Protein AF-A0A8U0WA64-F1 (afdb_monomer_lite)

pLDDT: mean 72.72, std 23.45, range [21.48, 98.56]

Foldseek 3Di:
DDQDDDQAAPQVRDGDDQPFWWKAFLLLHIHGPVRVVVVVVPDCADPPPRHRGNDIDTFHFHDDLDDDPVVVVVVVVVVVQVVLVCVVLVDPDQFEEEEEFEPQADDDPLAGPDCVRVVLCVVVLVVCVVSQHQEYEYAYAYDAPFQADDPVGWCVNVQVVNCVVVVDHEAEDAAQFDDVLLVCLQHDGGYYHYYYIHPNVHNLFQQWGADPVRDIDGDDPVVVVVRLVRNLSNTQAYEYAYVVDSVGSTSNNSSPNHQHYFYDFGPDPRGTGDDTDRHHPPDPDDDDDPDDDDD

Sequence (295 aa):
MSAAPGVLCSICMECFNKDDCVDSKICGHMYHSTCIQNWLTRSKQCPKCRMKCRGTRKLFLDFDDTGDEAAKQFEKHYLVLQKDYTEVNESNKQIKEENRVDFNVPIKDGKVVCNQRILAALDSVKYTFSENAKSVVLMSHFSRPDGNKNPKYTLSPVAEELKTLLGKEVVFLNDCVGSEVEEKCKDPVEGSLILLENLCFHVEEEGKGVDNSGAKVKADAEKVKAFRESLSKLGDVYINDALGTVHRPHSSLLGEGFEKRAVFPLKFKGLRMTFVTVCDDSSVEQGLCLEEEQF

InterPro domains:
  IPR001576 Phosphoglycerate kinase [PF00162] (100-255)
  IPR001576 Phosphoglycerate kinase [PR00477] (91-107)
  IPR001576 Phosphoglycerate kinase [PR00477] (112-134)
  IPR001576 Phosphoglycerate kinase [PR00477] (191-206)
  IPR001576 Phosphoglycerate kinase [PR00477] (234-256)
  IPR001576 Phosphoglycerate kinase [PTHR11406] (100-255)
  IPR001841 Zinc finger, RING-type [PF13639] (9-50)
  IPR001841 Zinc finger, RING-type [PS50089] (9-50)
  IPR001841 Zinc finger, RING-type [SM00184] (9-49)
  IPR013083 Zinc finger, RING/FYVE/PHD-type [G3DSA:3.30.40.10] (2-59)
  IPR015824 Phosphoglycerate kinase, N-terminal [G3DSA:3.40.50.1260] (86-264)
  IPR036043 Phosphoglycerate kinase superfamily [SSF53748] (100-258)

Organism: NCBI:txid7396

Secondary structure (DSSP, 8-state):
----S--B-TTT-PBP-TT--EEEETTS-EEEHHHHHHHHTT-SB-TTT--B-S-EEEE--------HHHHHHHHHHHHHHHHHHHHHH-SSS-PEEEEEE-----EETTEES--HHHHHHHHHHHHHHHTT-SEEEEE---S--TT---GGG-SHHHHHHHHHHHTS-EEE-S-SSSHHHHHHHHSPPTTEEEE---GGGSHHHHSEEE-TTS-EEE--HHHHHHHHHHHTTS-SEEEEE-GGGTTS--GGGS-TT-SEEEE----BTTB---------TT-------------

Radius of gyration: 20.02 Å; chains: 1; bounding box: 51×51×61 Å

Structure (mmCIF, N/CA/C/O backbone):
data_AF-A0A8U0WA64-F1
#
_entry.id   AF-A0A8U0WA64-F1
#
loop_
_atom_site.group_PDB
_atom_site.id
_atom_site.type_symbol
_atom_site.label_atom_id
_atom_site.label_alt_id
_atom_site.label_comp_id
_atom_site.label_asym_id
_atom_site.label_entity_id
_atom_site.label_seq_id
_atom_site.pdbx_PDB_ins_code
_atom_site.Cartn_x
_atom_site.Cartn_y
_atom_site.Cartn_z
_atom_site.occupancy
_atom_site.B_iso_or_equiv
_atom_site.auth_seq_id
_atom_site.auth_comp_id
_atom_site.auth_asym_id
_atom_site.auth_atom_id
_atom_site.pdbx_PDB_model_num
ATOM 1 N N . MET A 1 1 ? 31.414 -7.696 17.273 1.00 36.75 1 MET A N 1
ATOM 2 C CA . MET A 1 1 ? 31.836 -7.000 16.037 1.00 36.75 1 MET A CA 1
ATOM 3 C C . MET A 1 1 ? 31.341 -7.790 14.837 1.00 36.75 1 MET A C 1
ATOM 5 O O . MET A 1 1 ? 31.915 -8.816 14.504 1.00 36.75 1 MET A O 1
ATOM 9 N N . SER A 1 2 ? 30.238 -7.354 14.244 1.00 27.80 2 SER A N 1
ATOM 10 C CA . SER A 1 2 ? 29.713 -7.866 12.978 1.00 27.80 2 SER A CA 1
ATOM 11 C C . SER A 1 2 ? 28.943 -6.703 12.368 1.00 27.80 2 SER A C 1
ATOM 13 O O . SER A 1 2 ? 27.797 -6.470 12.738 1.00 27.80 2 SER A O 1
ATOM 15 N N . ALA A 1 3 ? 29.615 -5.909 11.533 1.00 32.62 3 ALA A N 1
ATOM 16 C CA . ALA A 1 3 ? 28.991 -4.803 10.820 1.00 32.62 3 ALA A CA 1
ATOM 17 C C . ALA A 1 3 ? 27.811 -5.339 9.997 1.00 32.62 3 ALA A C 1
ATOM 19 O O . ALA A 1 3 ? 27.975 -6.281 9.218 1.00 32.62 3 ALA A O 1
ATOM 20 N N . ALA A 1 4 ? 26.624 -4.760 10.188 1.00 33.47 4 ALA A N 1
ATOM 21 C CA . ALA A 1 4 ? 25.478 -5.051 9.341 1.00 33.47 4 ALA A CA 1
ATOM 22 C C . ALA A 1 4 ? 25.834 -4.697 7.881 1.00 33.47 4 ALA A C 1
ATOM 24 O O . ALA A 1 4 ? 26.434 -3.644 7.638 1.00 33.47 4 ALA A O 1
ATOM 25 N N . PRO A 1 5 ? 25.503 -5.536 6.885 1.00 38.84 5 PRO A N 1
ATOM 26 C CA . PRO A 1 5 ? 25.831 -5.223 5.506 1.00 38.84 5 PRO A CA 1
ATOM 27 C C . PRO A 1 5 ? 24.987 -4.039 5.013 1.00 38.84 5 PRO A C 1
ATOM 29 O O . PRO A 1 5 ? 23.787 -4.168 4.785 1.00 38.84 5 PRO A O 1
ATOM 32 N N . GLY A 1 6 ? 25.655 -2.916 4.743 1.00 53.41 6 GLY A N 1
ATOM 33 C CA . GLY A 1 6 ? 25.500 -2.259 3.444 1.00 53.41 6 GLY A CA 1
ATOM 34 C C . GLY A 1 6 ? 24.649 -0.995 3.351 1.00 53.41 6 GLY A C 1
ATOM 35 O O . GLY A 1 6 ? 24.118 -0.737 2.272 1.00 53.41 6 GLY A O 1
ATOM 36 N N . VAL A 1 7 ? 24.552 -0.171 4.397 1.00 56.41 7 VAL A N 1
ATOM 37 C CA . VAL A 1 7 ? 24.097 1.221 4.232 1.00 56.41 7 VAL A CA 1
ATOM 38 C C . VAL A 1 7 ? 25.292 2.160 4.420 1.00 56.41 7 VAL A C 1
ATOM 40 O O . VAL A 1 7 ? 25.880 2.224 5.496 1.00 56.41 7 VAL A O 1
ATOM 43 N N . LEU A 1 8 ? 25.666 2.857 3.342 1.00 69.00 8 LEU A N 1
ATOM 44 C CA . LEU A 1 8 ? 26.816 3.763 3.284 1.00 69.00 8 LEU A CA 1
ATOM 45 C C . LEU A 1 8 ? 26.348 5.214 3.185 1.00 69.00 8 LEU A C 1
ATOM 47 O O . LEU A 1 8 ? 25.446 5.535 2.401 1.00 69.00 8 LEU 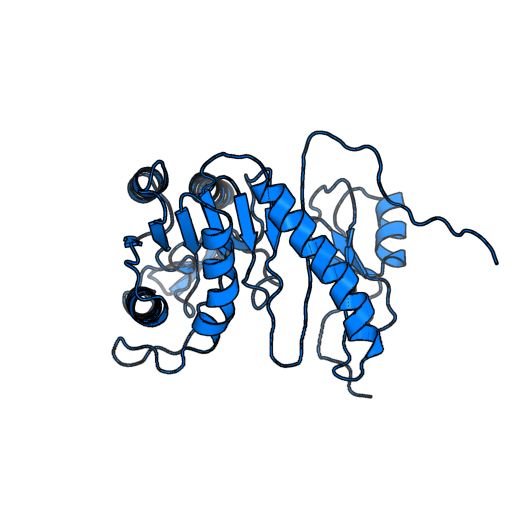A O 1
ATOM 51 N N . CYS A 1 9 ? 27.027 6.110 3.893 1.00 74.25 9 CYS A N 1
ATOM 52 C CA . CYS A 1 9 ? 26.897 7.537 3.658 1.00 74.25 9 CYS A CA 1
ATOM 53 C C . CYS A 1 9 ? 27.480 7.876 2.285 1.00 74.25 9 CYS A C 1
ATOM 55 O O . CYS A 1 9 ? 28.667 7.715 2.034 1.00 74.25 9 CYS A O 1
ATOM 57 N N . SER A 1 10 ? 26.665 8.395 1.371 1.00 73.69 10 SER A N 1
ATOM 58 C CA . SER A 1 10 ? 27.122 8.684 -0.001 1.00 73.69 10 SER A CA 1
ATOM 59 C C . SER A 1 10 ? 27.983 9.948 -0.159 1.00 73.69 10 SER A C 1
ATOM 61 O O . SER A 1 10 ? 28.331 10.301 -1.283 1.00 73.69 10 SER A O 1
ATOM 63 N N . ILE A 1 11 ? 28.311 10.629 0.945 1.00 81.12 11 ILE A N 1
ATOM 64 C CA . ILE A 1 11 ? 29.257 11.754 0.965 1.00 81.12 11 ILE A CA 1
ATOM 65 C C . ILE A 1 11 ? 30.648 11.271 1.388 1.00 81.12 11 ILE A C 1
ATOM 67 O O . ILE A 1 11 ? 31.600 11.490 0.646 1.00 81.12 11 ILE A O 1
ATOM 71 N N . CYS A 1 12 ? 30.775 10.617 2.549 1.00 85.75 12 CYS A N 1
ATOM 72 C CA . CYS A 1 12 ? 32.069 10.128 3.049 1.00 85.75 12 CYS A CA 1
ATOM 73 C C . CYS A 1 12 ? 32.385 8.682 2.642 1.00 85.75 12 CYS A C 1
ATOM 75 O O . CYS A 1 12 ? 33.519 8.249 2.793 1.00 85.75 12 CYS A O 1
ATOM 77 N N . MET A 1 13 ? 31.414 7.952 2.087 1.00 79.50 13 MET A N 1
ATOM 78 C CA . MET A 1 13 ? 31.526 6.550 1.666 1.00 79.50 13 MET A CA 1
ATOM 79 C C . MET A 1 13 ? 31.790 5.559 2.812 1.00 79.50 13 MET A C 1
ATOM 81 O O . MET A 1 13 ? 32.160 4.416 2.553 1.00 79.50 13 MET A O 1
ATOM 85 N N . GLU A 1 14 ? 31.556 5.967 4.061 1.00 75.38 14 GLU A N 1
ATOM 86 C CA . GLU A 1 14 ? 31.685 5.120 5.251 1.00 75.38 14 GLU A CA 1
ATOM 87 C C . GLU A 1 14 ? 30.356 4.440 5.614 1.00 75.38 14 GLU A C 1
ATOM 89 O O . GLU A 1 14 ? 29.269 4.939 5.294 1.00 75.38 14 GLU A O 1
ATOM 94 N N . CYS A 1 15 ? 30.446 3.284 6.278 1.00 68.94 15 CYS A N 1
ATOM 95 C CA . CYS A 1 15 ? 29.294 2.589 6.854 1.00 68.94 15 CYS A CA 1
ATOM 96 C C . CYS A 1 15 ? 28.735 3.368 8.043 1.00 68.94 15 CYS A C 1
ATOM 98 O O . CYS A 1 15 ? 29.499 3.936 8.818 1.00 68.94 15 CYS A O 1
ATOM 100 N N . PHE A 1 16 ? 27.414 3.330 8.212 1.00 63.09 16 PHE A N 1
ATOM 101 C CA . PHE A 1 16 ? 26.784 3.813 9.437 1.00 63.09 16 PHE A CA 1
ATOM 102 C C . PHE A 1 16 ? 27.045 2.852 10.600 1.00 63.09 16 PHE A C 1
ATOM 104 O O . PHE A 1 16 ? 26.861 1.640 10.461 1.00 63.09 16 PHE A O 1
ATOM 111 N N . ASN A 1 17 ? 27.448 3.406 11.739 1.00 64.38 17 ASN A N 1
ATOM 112 C CA . ASN A 1 17 ? 27.639 2.705 13.004 1.00 64.38 17 ASN A CA 1
ATOM 113 C C . ASN A 1 17 ? 26.555 3.094 14.018 1.00 64.38 17 ASN A C 1
ATOM 115 O O . ASN A 1 17 ? 25.809 4.049 13.816 1.00 64.38 17 ASN A O 1
ATOM 119 N N . LYS A 1 18 ? 26.490 2.357 15.131 1.00 53.75 18 LYS A N 1
ATOM 120 C CA . LYS A 1 18 ? 25.497 2.553 16.199 1.00 53.75 18 LYS A CA 1
ATOM 121 C C . LYS A 1 18 ? 25.504 3.969 16.791 1.00 53.75 18 LYS A C 1
ATOM 123 O O . LYS A 1 18 ? 24.448 4.502 17.106 1.00 53.75 18 LYS A O 1
ATOM 128 N N . ASP A 1 19 ? 26.682 4.572 16.901 1.00 60.25 19 ASP A N 1
ATOM 129 C CA . ASP A 1 19 ? 26.858 5.880 17.542 1.00 60.25 19 ASP A CA 1
ATOM 130 C C . ASP A 1 19 ? 26.817 7.048 16.538 1.00 60.25 19 ASP A C 1
ATOM 132 O O . ASP A 1 19 ? 26.992 8.211 16.908 1.00 60.25 19 ASP A O 1
ATOM 136 N N . ASP A 1 20 ? 26.587 6.757 15.253 1.00 59.66 20 ASP A N 1
ATOM 137 C CA . ASP A 1 20 ? 26.571 7.779 14.216 1.00 59.66 20 ASP A CA 1
ATOM 138 C C . ASP A 1 20 ? 25.264 8.574 14.251 1.00 59.66 20 ASP A C 1
ATOM 140 O O . ASP A 1 20 ? 24.162 8.038 14.134 1.00 59.66 20 ASP A O 1
ATOM 144 N N . CYS A 1 21 ? 25.384 9.900 14.304 1.00 66.56 21 CYS A N 1
ATOM 145 C CA . CYS A 1 21 ? 24.269 10.777 13.972 1.00 66.56 21 CYS A CA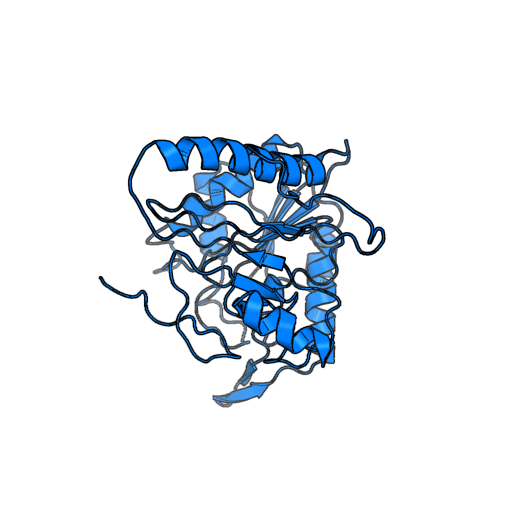 1
ATOM 146 C C . CYS A 1 21 ? 24.031 10.727 12.458 1.00 66.56 21 CYS A C 1
ATOM 148 O O . CYS A 1 21 ? 24.896 11.122 11.665 1.00 66.56 21 CYS A O 1
ATOM 150 N N . VAL A 1 22 ? 22.853 10.250 12.058 1.00 69.12 22 VAL A N 1
ATOM 151 C CA . VAL A 1 22 ? 22.458 10.123 10.654 1.00 69.12 22 VAL A CA 1
ATOM 152 C C . VAL A 1 22 ? 21.378 11.147 10.344 1.00 69.12 22 VAL A C 1
ATOM 154 O O . VAL A 1 22 ? 20.436 11.319 11.101 1.00 69.12 22 VAL A O 1
ATOM 157 N N . ASP A 1 23 ? 21.485 11.811 9.205 1.00 66.00 23 ASP A N 1
ATOM 158 C CA . ASP A 1 23 ? 20.463 12.692 8.658 1.00 66.00 23 ASP A CA 1
ATOM 159 C C . ASP A 1 23 ? 19.936 12.106 7.344 1.00 66.00 23 ASP A C 1
ATOM 161 O O . ASP A 1 23 ? 20.699 11.642 6.492 1.00 66.00 23 ASP A O 1
ATOM 165 N N . SER A 1 24 ? 18.630 12.211 7.124 1.00 66.50 24 SER A N 1
ATOM 166 C CA . SER A 1 24 ? 17.992 11.893 5.849 1.00 66.50 24 SER A CA 1
ATOM 167 C C . SER A 1 24 ? 17.399 13.129 5.186 1.00 66.50 24 SER A C 1
ATOM 169 O O . SER A 1 24 ? 16.935 14.073 5.833 1.00 66.50 24 SER A O 1
ATOM 171 N N . LYS A 1 25 ? 17.429 13.143 3.854 1.00 66.56 25 LYS A N 1
ATOM 172 C CA . LYS A 1 25 ? 16.699 14.121 3.039 1.00 66.56 25 LYS A CA 1
ATOM 173 C C . LYS A 1 25 ? 15.277 13.621 2.777 1.00 66.56 25 LYS A C 1
ATOM 175 O O . LYS A 1 25 ? 15.008 12.433 2.837 1.00 66.56 25 LYS A O 1
ATOM 180 N N . ILE A 1 26 ? 14.388 14.526 2.366 1.00 56.19 26 ILE A N 1
ATOM 181 C CA . ILE A 1 26 ? 12.989 14.212 1.999 1.00 56.19 26 ILE A CA 1
ATOM 182 C C . ILE A 1 26 ? 12.896 13.128 0.901 1.00 56.19 26 ILE A C 1
ATOM 184 O O . ILE A 1 26 ? 11.925 12.391 0.840 1.00 56.19 26 ILE A O 1
ATOM 188 N N . CYS A 1 27 ? 13.925 12.972 0.061 1.00 56.03 27 CYS A N 1
ATOM 189 C CA . CYS A 1 27 ? 14.028 11.873 -0.910 1.00 56.03 27 CYS A CA 1
ATOM 190 C C . CYS A 1 27 ? 14.416 10.503 -0.313 1.00 56.03 27 CYS A C 1
ATOM 192 O O . CYS A 1 27 ? 14.695 9.589 -1.083 1.00 56.03 27 CYS A O 1
ATOM 194 N N . GLY A 1 28 ? 14.549 10.369 1.008 1.00 56.31 28 GLY A N 1
ATOM 195 C CA . GLY A 1 28 ? 14.925 9.124 1.688 1.00 56.31 28 GLY A CA 1
ATOM 196 C C . GLY A 1 28 ? 16.422 8.787 1.683 1.00 56.31 28 GLY A C 1
ATOM 197 O O . GLY A 1 28 ? 16.820 7.766 2.236 1.00 56.31 28 GLY A O 1
ATOM 198 N N . HIS A 1 29 ? 17.283 9.619 1.082 1.00 66.06 29 HIS A N 1
ATOM 199 C CA . HIS A 1 29 ? 18.732 9.383 1.091 1.00 66.06 29 HIS A CA 1
ATOM 200 C C . HIS A 1 29 ? 19.360 9.768 2.432 1.00 66.06 29 HIS A C 1
ATOM 202 O O . HIS A 1 29 ? 19.177 10.896 2.895 1.00 66.06 29 HIS A O 1
ATOM 208 N N . MET A 1 30 ? 20.160 8.849 2.977 1.00 73.19 30 MET A N 1
ATOM 209 C CA . MET A 1 30 ? 20.810 8.959 4.283 1.00 73.19 30 MET A CA 1
ATOM 210 C C . MET A 1 30 ? 22.282 9.370 4.170 1.00 73.19 30 MET A C 1
ATOM 212 O O . MET A 1 30 ? 22.997 8.975 3.241 1.00 73.19 30 MET A O 1
ATOM 216 N N . TYR A 1 31 ? 22.731 10.152 5.145 1.00 79.81 31 TYR A N 1
ATOM 217 C CA . TYR A 1 31 ? 24.070 10.722 5.252 1.00 79.81 31 TYR A CA 1
ATOM 218 C C . TYR A 1 31 ? 24.444 10.858 6.726 1.00 79.81 31 TYR A C 1
ATOM 220 O O . TYR A 1 31 ? 23.558 11.023 7.553 1.00 79.81 31 TYR A O 1
ATOM 228 N N . HIS A 1 32 ? 25.729 10.895 7.078 1.00 81.75 32 HIS A N 1
ATOM 229 C CA . HIS A 1 32 ? 26.101 11.391 8.408 1.00 81.75 32 HIS A CA 1
ATOM 230 C C . HIS A 1 32 ? 25.636 12.840 8.550 1.00 81.75 32 HIS A C 1
ATOM 232 O O . HIS A 1 32 ? 25.767 13.621 7.599 1.00 81.75 32 HIS A O 1
ATOM 238 N N . SER A 1 33 ? 25.119 13.211 9.722 1.00 76.00 33 SER A N 1
ATOM 239 C CA . SER A 1 33 ? 24.609 14.562 9.983 1.00 76.00 33 SER A CA 1
ATOM 240 C C . SER A 1 33 ? 25.652 15.624 9.634 1.00 76.00 33 SER A C 1
ATOM 242 O O . SER A 1 33 ? 25.361 16.576 8.914 1.00 76.00 33 SER A O 1
ATOM 244 N N . THR A 1 34 ? 26.906 15.407 10.032 1.00 83.31 34 THR A N 1
ATOM 245 C CA . THR A 1 34 ? 28.035 16.294 9.710 1.00 83.31 34 THR A CA 1
ATOM 246 C C . THR A 1 34 ? 28.269 16.411 8.202 1.00 83.31 34 THR A C 1
ATOM 248 O O . THR A 1 34 ? 28.465 17.506 7.672 1.00 83.31 34 THR A O 1
ATOM 251 N N . CYS A 1 35 ? 28.195 15.294 7.478 1.00 86.25 35 CYS A N 1
ATOM 252 C CA . CYS A 1 35 ? 28.406 15.252 6.038 1.00 86.25 35 CYS A CA 1
ATOM 253 C C . CYS A 1 35 ? 27.344 16.054 5.281 1.00 86.25 35 CYS A C 1
ATOM 255 O O . CYS A 1 35 ? 27.677 16.876 4.422 1.00 86.25 35 CYS A O 1
ATOM 257 N N . ILE A 1 36 ? 26.063 15.838 5.587 1.00 84.44 36 ILE A N 1
ATOM 258 C CA . ILE A 1 36 ? 24.992 16.527 4.864 1.00 84.44 36 ILE A CA 1
ATOM 259 C C . ILE A 1 36 ? 24.861 17.988 5.274 1.00 84.44 36 ILE A C 1
ATOM 261 O O . ILE A 1 36 ? 24.607 18.817 4.404 1.00 84.44 36 ILE A O 1
ATOM 265 N N . GLN A 1 37 ? 25.100 18.338 6.540 1.00 81.81 37 GLN A N 1
ATOM 266 C CA . GLN A 1 37 ? 25.128 19.738 6.963 1.00 81.81 37 GLN A CA 1
ATOM 267 C C . GLN A 1 37 ? 26.212 20.510 6.206 1.00 81.81 37 GLN A C 1
ATOM 269 O O . GLN A 1 37 ? 25.922 21.554 5.620 1.00 81.81 37 GLN A O 1
ATOM 274 N N . ASN A 1 38 ? 27.415 19.938 6.084 1.00 86.50 38 ASN A N 1
ATOM 275 C CA . ASN A 1 38 ? 28.491 20.523 5.283 1.00 86.50 38 ASN A CA 1
ATOM 276 C C . ASN A 1 38 ? 28.099 20.686 3.810 1.00 86.50 38 ASN A C 1
ATOM 278 O O . ASN A 1 38 ? 28.382 21.720 3.205 1.00 86.50 38 ASN A O 1
ATOM 282 N N . TRP A 1 39 ? 27.412 19.709 3.220 1.00 85.38 39 TRP A N 1
ATOM 283 C CA . TRP A 1 39 ? 26.931 19.817 1.842 1.00 85.38 39 TRP A CA 1
ATOM 284 C C . TRP A 1 39 ? 25.883 20.924 1.658 1.00 85.38 39 TRP A C 1
ATOM 286 O O . TRP A 1 39 ? 25.938 21.680 0.683 1.00 85.38 39 TRP A O 1
ATOM 296 N N . LEU A 1 40 ? 24.945 21.055 2.601 1.00 79.88 40 LEU A N 1
ATOM 297 C CA . LEU A 1 40 ? 23.855 22.030 2.527 1.00 79.88 40 LEU A CA 1
ATOM 298 C C . LEU A 1 40 ? 24.319 23.485 2.610 1.00 79.88 40 LEU A C 1
ATOM 300 O O . LEU A 1 40 ? 23.615 24.362 2.110 1.00 79.88 40 LEU A O 1
ATOM 304 N N . THR A 1 41 ? 25.520 23.742 3.137 1.00 83.75 41 THR A N 1
ATOM 305 C CA . THR A 1 41 ? 26.149 25.074 3.051 1.00 83.75 41 THR A CA 1
ATOM 306 C C . THR A 1 41 ? 26.445 25.491 1.605 1.00 83.75 41 THR A C 1
ATOM 308 O O . THR A 1 41 ? 26.488 26.681 1.303 1.00 83.75 41 THR A O 1
ATOM 311 N N . ARG A 1 42 ? 26.620 24.525 0.689 1.00 85.44 42 ARG A N 1
ATOM 312 C CA . ARG A 1 42 ? 27.014 24.754 -0.714 1.00 85.44 42 ARG A CA 1
ATOM 313 C C . ARG A 1 42 ? 25.879 24.522 -1.706 1.00 85.44 42 ARG A C 1
ATOM 315 O O . ARG A 1 42 ? 25.862 25.133 -2.770 1.00 85.44 42 ARG A O 1
ATOM 322 N N . SER A 1 43 ? 24.944 23.624 -1.398 1.00 82.69 43 SER A N 1
ATOM 323 C CA . SER A 1 43 ? 23.857 23.260 -2.309 1.00 82.69 43 SER A CA 1
ATOM 324 C C . SER A 1 43 ? 22.586 22.866 -1.567 1.00 82.69 43 SER A C 1
ATOM 326 O O . SER A 1 43 ? 22.610 22.046 -0.660 1.00 82.69 43 SER A O 1
ATOM 328 N N . LYS A 1 44 ? 21.432 23.365 -2.027 1.00 78.62 44 LYS A N 1
ATOM 329 C CA . LYS A 1 44 ? 20.101 22.979 -1.512 1.00 78.62 44 LYS A CA 1
ATOM 330 C C . LYS A 1 44 ? 19.545 21.692 -2.149 1.00 78.62 44 LYS A C 1
ATOM 332 O O . LYS A 1 44 ? 18.358 21.387 -2.011 1.00 78.62 44 LYS A O 1
ATOM 337 N N . GLN A 1 45 ? 20.373 20.960 -2.893 1.00 78.25 45 GLN A N 1
ATOM 338 C CA . GLN A 1 45 ? 19.996 19.727 -3.586 1.00 78.25 45 GLN A CA 1
ATOM 339 C C . GLN A 1 45 ? 20.568 18.497 -2.881 1.00 78.25 45 GLN A C 1
ATOM 341 O O . GLN A 1 45 ? 21.654 18.551 -2.311 1.00 78.25 45 GLN A O 1
ATOM 346 N N . CYS A 1 46 ? 19.858 17.372 -2.949 1.00 76.44 46 CYS A N 1
ATOM 347 C CA . CYS A 1 46 ? 20.356 16.089 -2.456 1.00 76.44 46 CYS A CA 1
ATOM 348 C C . CYS A 1 46 ? 21.647 15.659 -3.199 1.00 76.44 46 CYS A C 1
ATOM 350 O O . CYS A 1 46 ? 21.634 15.628 -4.432 1.00 76.44 46 CYS A O 1
ATOM 352 N N . PRO A 1 47 ? 22.723 15.257 -2.492 1.00 80.00 47 PRO A N 1
ATOM 353 C CA . PRO A 1 47 ? 23.963 14.775 -3.115 1.00 80.00 47 PRO A CA 1
ATOM 354 C C . PRO A 1 47 ? 23.781 13.579 -4.064 1.00 80.00 47 PRO A C 1
ATOM 356 O O . PRO A 1 47 ? 24.522 13.442 -5.032 1.00 80.00 47 PRO A O 1
ATOM 359 N N . LYS A 1 48 ? 22.787 12.716 -3.805 1.00 76.25 48 LYS A N 1
ATOM 360 C CA . LYS A 1 48 ? 22.519 11.506 -4.602 1.00 76.25 48 LYS A CA 1
ATOM 361 C C . LYS A 1 48 ? 21.614 11.765 -5.800 1.00 76.25 48 LYS A C 1
ATOM 363 O O . LYS A 1 48 ? 21.997 11.479 -6.929 1.00 76.25 48 LYS A O 1
ATOM 368 N N . CYS A 1 49 ? 20.405 12.273 -5.564 1.00 70.69 49 CYS A N 1
ATOM 369 C CA . CYS A 1 49 ? 19.380 12.389 -6.607 1.00 70.69 49 CYS A CA 1
ATOM 370 C C . CYS A 1 49 ? 19.193 13.809 -7.152 1.00 70.69 49 CYS A C 1
ATOM 372 O O . CYS A 1 49 ? 18.387 14.005 -8.055 1.00 70.69 49 CYS A O 1
ATOM 374 N N . ARG A 1 50 ? 19.901 14.808 -6.605 1.00 77.56 50 ARG A N 1
ATOM 375 C CA . ARG A 1 50 ? 19.808 16.234 -6.979 1.00 77.56 50 ARG A CA 1
ATOM 376 C C . ARG A 1 50 ? 18.428 16.879 -6.789 1.00 77.56 50 ARG A C 1
ATOM 378 O O . ARG A 1 50 ? 18.227 18.033 -7.163 1.00 77.56 50 ARG A O 1
ATOM 385 N N . MET A 1 51 ? 17.496 16.184 -6.138 1.00 66.06 51 MET A N 1
ATOM 386 C CA . MET A 1 51 ? 16.189 16.728 -5.774 1.00 66.06 51 MET A CA 1
ATOM 387 C C . MET A 1 51 ? 16.361 17.954 -4.868 1.00 66.06 51 MET A C 1
ATOM 389 O O . MET A 1 51 ? 17.140 17.921 -3.908 1.00 66.06 51 MET A O 1
ATOM 393 N N . LYS A 1 52 ? 15.659 19.049 -5.185 1.00 62.00 52 LYS A N 1
ATOM 394 C CA . LYS A 1 52 ? 15.632 20.261 -4.353 1.00 62.00 52 LYS A CA 1
ATOM 395 C C . LYS A 1 52 ? 14.812 19.964 -3.099 1.00 62.00 52 LYS A C 1
ATOM 397 O O . LYS A 1 52 ? 13.621 19.700 -3.199 1.00 62.00 52 LYS A O 1
ATOM 402 N N . CYS A 1 53 ? 15.437 20.026 -1.926 1.00 57.50 53 CYS A N 1
ATOM 403 C CA . CYS A 1 53 ? 14.767 19.737 -0.654 1.00 57.50 53 CYS A CA 1
ATOM 404 C C . CYS A 1 53 ? 15.229 20.728 0.413 1.00 57.50 53 CYS A C 1
ATOM 406 O O . CYS A 1 53 ? 16.432 20.830 0.674 1.00 57.50 53 CYS A O 1
ATOM 408 N N . ARG A 1 54 ? 14.283 21.413 1.065 1.00 52.88 54 ARG A N 1
ATOM 409 C CA . ARG A 1 54 ? 14.558 22.553 1.957 1.00 52.88 54 ARG A CA 1
ATOM 410 C C . ARG A 1 54 ? 15.115 22.197 3.351 1.00 52.88 54 ARG A C 1
ATOM 412 O O . ARG A 1 54 ? 15.463 23.119 4.070 1.00 52.88 54 ARG A O 1
ATOM 419 N N . GLY A 1 55 ? 15.302 20.918 3.704 1.00 55.56 55 GLY A N 1
ATOM 420 C CA . GLY A 1 55 ? 15.873 20.527 5.010 1.00 55.56 55 GLY A CA 1
ATOM 421 C C . GLY A 1 55 ? 16.381 19.081 5.090 1.00 55.56 55 GLY A C 1
ATOM 422 O O . GLY A 1 55 ? 16.185 18.309 4.143 1.00 55.56 55 GLY A O 1
ATOM 423 N N . THR A 1 56 ? 17.098 18.745 6.163 1.00 50.12 56 THR A N 1
ATOM 424 C CA . THR A 1 56 ? 17.407 17.366 6.601 1.00 50.12 56 THR A CA 1
ATOM 425 C C . THR A 1 56 ? 16.596 17.028 7.846 1.00 50.12 56 T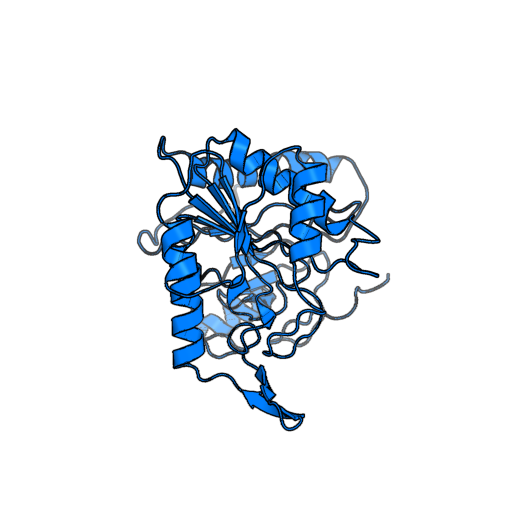HR A C 1
ATOM 427 O O . THR A 1 56 ? 16.110 17.929 8.524 1.00 50.12 56 THR A O 1
ATOM 430 N N . ARG A 1 57 ? 16.429 15.736 8.131 1.00 55.31 57 ARG A N 1
ATOM 431 C CA . ARG A 1 57 ? 15.838 15.232 9.377 1.00 55.31 57 ARG A CA 1
ATOM 432 C C . ARG A 1 57 ? 16.807 14.247 10.021 1.00 55.31 57 ARG A C 1
ATOM 434 O O . ARG A 1 57 ? 17.339 13.403 9.302 1.00 55.31 57 ARG A O 1
ATOM 441 N N . LYS A 1 58 ? 17.020 14.348 11.335 1.00 48.59 58 LYS A N 1
ATOM 442 C CA . LYS A 1 58 ? 17.837 13.385 12.087 1.00 48.59 58 LYS A CA 1
ATOM 443 C C . LYS A 1 58 ? 17.133 12.028 12.147 1.00 48.59 58 LYS A C 1
ATOM 445 O O . LYS A 1 58 ? 15.922 11.961 12.336 1.00 48.59 58 LYS A O 1
ATOM 450 N N . LEU A 1 59 ? 17.907 10.969 11.977 1.00 46.97 59 LEU A N 1
ATOM 451 C CA . LEU A 1 59 ? 17.523 9.574 12.091 1.00 46.97 59 LEU A CA 1
ATOM 452 C C . LEU A 1 59 ? 18.256 8.962 13.278 1.00 46.97 59 LEU A C 1
ATOM 454 O O . LEU A 1 59 ? 19.469 9.120 13.414 1.00 46.97 59 LEU A O 1
ATOM 458 N N . PHE A 1 60 ? 17.514 8.224 14.093 1.00 47.00 60 PHE A N 1
ATOM 459 C CA . PHE A 1 60 ? 18.066 7.408 15.164 1.00 47.00 60 PHE A CA 1
ATOM 460 C C . PHE A 1 60 ? 17.985 5.949 14.725 1.00 47.00 60 PHE A C 1
ATOM 462 O O . PHE A 1 60 ? 16.901 5.443 14.439 1.00 47.00 60 PHE A O 1
ATOM 469 N N . LEU A 1 61 ? 19.140 5.299 14.609 1.00 42.25 61 LEU A N 1
ATOM 470 C CA . LEU A 1 61 ? 19.246 3.893 14.243 1.00 42.25 61 LEU A CA 1
ATOM 471 C C . LEU A 1 61 ? 19.667 3.125 15.496 1.00 42.25 61 LEU A C 1
ATOM 473 O O . LEU A 1 61 ? 20.791 3.291 15.958 1.00 42.25 61 LEU A O 1
ATOM 477 N N . ASP A 1 62 ? 18.767 2.318 16.056 1.00 43.00 62 ASP A N 1
ATOM 478 C CA . ASP A 1 62 ? 19.113 1.417 17.157 1.00 43.00 62 ASP A CA 1
ATOM 479 C C . ASP A 1 62 ? 19.429 0.021 16.607 1.00 43.00 62 ASP A C 1
ATOM 481 O O . ASP A 1 62 ? 18.703 -0.508 15.760 1.00 43.00 62 ASP A O 1
ATOM 485 N N . PHE A 1 63 ? 20.540 -0.549 17.068 1.00 41.34 63 PHE A N 1
ATOM 486 C CA . PHE A 1 63 ? 21.096 -1.814 16.590 1.00 41.34 63 PHE A CA 1
ATOM 487 C C . PHE A 1 63 ? 21.195 -2.892 17.684 1.00 41.34 63 PHE A C 1
ATOM 489 O O . PHE A 1 63 ? 21.618 -4.001 17.355 1.00 41.34 63 PHE A O 1
ATOM 496 N N . ASP A 1 64 ? 20.800 -2.620 18.939 1.00 37.47 64 ASP A N 1
ATOM 497 C CA . ASP A 1 64 ? 20.971 -3.576 20.046 1.00 37.47 64 ASP A CA 1
ATOM 498 C C . ASP A 1 64 ? 19.650 -4.136 20.609 1.00 37.47 64 ASP A C 1
ATOM 500 O O . ASP A 1 64 ? 18.712 -3.414 20.930 1.00 37.47 64 ASP A O 1
ATOM 504 N N . ASP A 1 65 ? 19.622 -5.461 20.787 1.00 43.44 65 ASP A N 1
ATOM 505 C CA . ASP A 1 65 ? 18.466 -6.268 21.217 1.00 43.44 65 ASP A CA 1
ATOM 506 C C . ASP A 1 65 ? 18.513 -6.634 22.725 1.00 43.44 65 ASP A C 1
ATOM 508 O O . ASP A 1 65 ? 18.004 -7.671 23.148 1.00 43.44 65 ASP A O 1
ATOM 512 N N . THR A 1 66 ? 19.167 -5.829 23.579 1.00 42.22 66 THR A N 1
ATOM 513 C CA . THR A 1 66 ? 19.325 -6.166 25.012 1.00 42.22 66 THR A CA 1
ATOM 514 C C . THR A 1 66 ? 19.176 -4.979 25.971 1.00 42.22 66 THR A C 1
ATOM 516 O O . THR A 1 66 ? 20.025 -4.093 25.987 1.00 42.22 66 THR A O 1
ATOM 519 N N . GLY A 1 67 ? 18.192 -5.059 26.880 1.00 43.78 67 GLY A N 1
ATOM 520 C CA . GLY A 1 67 ? 18.285 -4.490 28.238 1.00 43.78 67 GLY A CA 1
ATOM 521 C C . GLY A 1 67 ? 17.369 -3.302 28.586 1.00 43.78 67 GLY A C 1
ATOM 522 O O . GLY A 1 67 ? 17.305 -2.306 27.876 1.00 43.78 67 GLY A O 1
ATOM 523 N N . ASP A 1 68 ? 16.710 -3.414 29.743 1.00 49.38 68 ASP A N 1
ATOM 524 C CA . ASP A 1 68 ? 15.570 -2.655 30.304 1.00 49.38 68 ASP A CA 1
ATOM 525 C C . ASP A 1 68 ? 15.619 -1.108 30.371 1.00 49.38 68 ASP A C 1
ATOM 527 O O . ASP A 1 68 ? 14.602 -0.486 30.687 1.00 49.38 68 ASP A O 1
ATOM 531 N N . GLU A 1 69 ? 16.733 -0.435 30.079 1.00 40.00 69 GLU A N 1
ATOM 532 C CA . GLU A 1 69 ? 16.789 1.042 30.105 1.00 40.00 69 GLU A CA 1
ATOM 533 C C . GLU A 1 69 ? 16.378 1.676 28.771 1.00 40.00 69 GLU A C 1
ATOM 535 O O . GLU A 1 69 ? 15.624 2.655 28.756 1.00 40.00 69 GLU A O 1
ATOM 540 N N . ALA A 1 70 ? 16.742 1.048 27.648 1.00 39.53 70 ALA A N 1
ATOM 541 C CA . ALA A 1 70 ? 16.261 1.445 26.328 1.00 39.53 70 ALA A CA 1
ATOM 542 C C . ALA A 1 70 ? 14.744 1.239 26.204 1.00 39.53 70 ALA A C 1
ATOM 544 O O . ALA A 1 70 ? 14.074 2.027 25.548 1.00 39.53 70 ALA A O 1
ATOM 545 N N . ALA A 1 71 ? 14.171 0.251 26.903 1.00 37.22 71 ALA A N 1
ATOM 546 C CA . ALA A 1 71 ? 12.726 0.028 26.946 1.00 37.22 71 ALA A CA 1
ATOM 547 C C . ALA A 1 71 ? 11.961 1.214 27.561 1.00 37.22 71 ALA A C 1
ATOM 549 O O . ALA A 1 71 ? 10.912 1.575 27.038 1.00 37.22 71 ALA A O 1
ATOM 550 N N . LYS A 1 72 ? 12.504 1.874 28.595 1.00 37.09 72 LYS A N 1
ATOM 551 C CA . LYS A 1 72 ? 11.873 3.036 29.254 1.00 37.09 72 LYS A CA 1
ATOM 552 C C . LYS A 1 72 ? 11.993 4.318 28.431 1.00 37.09 72 LYS A C 1
ATOM 554 O O . LYS A 1 72 ? 11.045 5.097 28.341 1.00 37.09 72 LYS A O 1
ATOM 559 N N . GLN A 1 73 ? 13.143 4.536 27.792 1.00 36.44 73 GLN A N 1
ATOM 560 C CA . GLN A 1 73 ? 13.329 5.671 26.883 1.00 36.44 73 GLN A CA 1
ATOM 561 C C . GLN A 1 73 ? 12.570 5.465 25.561 1.00 36.44 73 GLN A C 1
ATOM 563 O O . GLN A 1 73 ? 12.058 6.427 24.989 1.00 36.44 73 GLN A O 1
ATOM 568 N N . PHE A 1 74 ? 12.416 4.214 25.121 1.00 36.19 74 PHE A N 1
ATOM 569 C CA . PHE A 1 74 ? 11.539 3.809 24.027 1.00 36.19 74 PHE A CA 1
ATOM 570 C C . PHE A 1 74 ? 10.065 3.961 24.393 1.00 36.19 74 PHE A C 1
ATOM 572 O O . PHE A 1 74 ? 9.315 4.423 23.558 1.00 36.19 74 PHE A O 1
ATOM 579 N N . GLU A 1 75 ? 9.629 3.645 25.613 1.00 35.03 75 GLU A N 1
ATOM 580 C CA . GLU A 1 75 ? 8.240 3.849 26.050 1.00 35.03 75 GLU A CA 1
ATOM 581 C C . GLU A 1 75 ? 7.872 5.338 26.037 1.00 35.03 75 GLU A C 1
ATOM 583 O O . GLU A 1 75 ? 6.812 5.713 25.544 1.00 35.03 75 GLU A O 1
ATOM 588 N N . LYS A 1 76 ? 8.809 6.214 26.420 1.00 35.78 76 LYS A N 1
ATOM 589 C CA . LYS A 1 76 ? 8.649 7.670 26.297 1.00 35.78 76 LYS A CA 1
ATOM 590 C C . LYS A 1 76 ? 8.560 8.152 24.840 1.00 35.78 76 LYS A C 1
ATOM 592 O O . LYS A 1 76 ? 7.742 9.017 24.555 1.00 35.78 76 LYS A O 1
ATOM 597 N N . HIS A 1 77 ? 9.353 7.608 23.912 1.00 36.28 77 HIS A N 1
ATOM 598 C CA . HIS A 1 77 ? 9.284 7.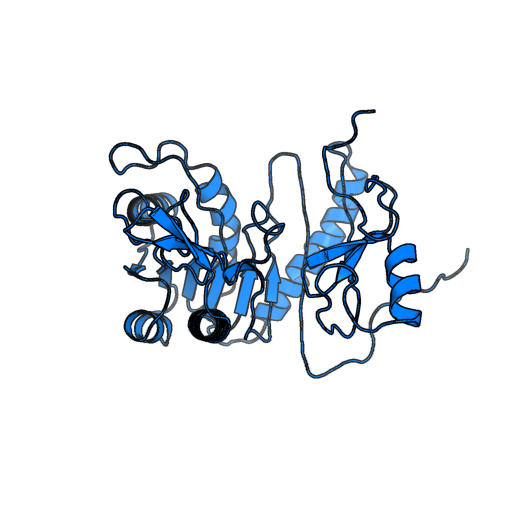978 22.485 1.00 36.28 77 HIS A CA 1
ATOM 599 C C . HIS A 1 77 ? 8.141 7.285 21.730 1.00 36.28 77 HIS A C 1
ATOM 601 O O . HIS A 1 77 ? 7.569 7.868 20.822 1.00 36.28 77 HIS A O 1
ATOM 607 N N . TYR A 1 78 ? 7.763 6.073 22.123 1.00 34.66 78 TYR A N 1
ATOM 608 C CA . TYR A 1 78 ? 6.578 5.366 21.649 1.00 34.66 78 TYR A CA 1
ATOM 609 C C . TYR A 1 78 ? 5.320 6.144 22.024 1.00 34.66 78 TYR A C 1
ATOM 611 O O . TYR A 1 78 ? 4.454 6.302 21.177 1.00 34.66 78 TYR A O 1
ATOM 619 N N . LEU A 1 79 ? 5.273 6.731 23.226 1.00 30.72 79 LEU A N 1
ATOM 620 C CA . LEU A 1 79 ? 4.235 7.689 23.603 1.00 30.72 79 LEU A CA 1
ATOM 621 C C . LEU A 1 79 ? 4.242 8.942 22.712 1.00 30.72 79 LEU A C 1
ATOM 623 O O . LEU A 1 79 ? 3.170 9.442 22.415 1.00 30.72 79 LEU A O 1
ATOM 627 N N . VAL A 1 80 ? 5.400 9.428 22.241 1.00 31.64 80 VAL A N 1
ATOM 628 C CA . VAL A 1 80 ? 5.489 10.568 21.298 1.00 31.64 80 VAL A CA 1
ATOM 629 C C . VAL A 1 80 ? 5.013 10.189 19.892 1.00 31.64 80 VAL A C 1
ATOM 631 O O . VAL A 1 80 ? 4.280 10.946 19.283 1.00 31.64 80 VAL A O 1
ATOM 634 N N . LEU A 1 81 ? 5.353 9.003 19.385 1.00 36.59 81 LEU A N 1
ATOM 635 C CA . LEU A 1 81 ? 4.879 8.519 18.078 1.00 36.59 81 LEU A CA 1
ATOM 636 C C . LEU A 1 81 ? 3.389 8.162 18.112 1.00 36.59 81 LEU A C 1
ATOM 638 O O . LEU A 1 81 ? 2.672 8.401 17.146 1.00 36.59 81 LEU A O 1
ATOM 642 N N . GLN A 1 82 ? 2.926 7.592 19.232 1.00 39.56 82 GLN A N 1
ATOM 643 C CA . GLN A 1 82 ? 1.505 7.425 19.507 1.00 39.56 82 GLN A CA 1
ATOM 644 C C . GLN A 1 82 ? 0.825 8.782 19.559 1.00 39.56 82 GLN A C 1
ATOM 646 O O . GLN A 1 82 ? -0.238 8.893 18.968 1.00 39.56 82 GLN A O 1
ATOM 651 N N . LYS A 1 83 ? 1.440 9.794 20.189 1.00 38.75 83 LYS A N 1
ATOM 652 C CA . LYS A 1 83 ? 0.959 11.181 20.220 1.00 38.75 83 LYS A CA 1
ATOM 653 C C . LYS A 1 83 ? 0.885 11.785 18.819 1.00 38.75 83 LYS A C 1
ATOM 655 O O . LYS A 1 83 ? -0.164 12.288 18.481 1.00 38.75 83 LYS A O 1
ATOM 660 N N . ASP A 1 84 ? 1.896 11.636 17.965 1.00 48.34 84 ASP A N 1
ATOM 661 C CA . ASP A 1 84 ? 1.855 12.123 16.576 1.00 48.34 84 ASP A CA 1
ATOM 662 C C . ASP A 1 84 ? 0.785 11.396 15.737 1.00 48.34 84 ASP A C 1
ATOM 664 O O . ASP A 1 84 ? 0.077 12.020 14.949 1.00 48.34 84 ASP A O 1
ATOM 668 N N . TYR A 1 85 ? 0.620 10.077 15.905 1.00 49.78 85 TYR A N 1
ATOM 669 C CA . TYR A 1 85 ? -0.454 9.333 15.236 1.00 49.78 85 TYR A CA 1
ATOM 670 C C . TYR A 1 85 ? -1.843 9.709 15.786 1.00 49.78 85 TYR A C 1
ATOM 672 O O . TYR A 1 85 ? -2.782 9.853 15.005 1.00 49.78 85 TYR A O 1
ATOM 680 N N . THR A 1 86 ? -1.987 9.923 17.102 1.00 51.66 86 THR A N 1
ATOM 681 C CA . THR A 1 86 ? -3.235 10.448 17.690 1.00 51.66 86 THR A CA 1
ATOM 682 C C . THR A 1 86 ? -3.490 11.884 17.243 1.00 51.66 86 THR A C 1
ATOM 684 O O . THR A 1 86 ? -4.611 12.171 16.860 1.00 51.66 86 THR A O 1
ATOM 687 N N . GLU A 1 87 ? -2.480 12.748 17.131 1.00 51.69 87 GLU A N 1
ATOM 688 C CA . GLU A 1 87 ? -2.581 14.121 16.604 1.00 51.69 87 GLU A CA 1
ATOM 689 C C . GLU A 1 87 ? -2.992 14.146 15.118 1.00 51.69 87 GLU A C 1
ATOM 691 O O . GLU A 1 87 ? -3.764 15.001 14.665 1.00 51.69 87 GLU A O 1
ATOM 696 N N . VAL A 1 88 ? -2.544 13.164 14.329 1.00 52.97 88 VAL A N 1
ATOM 697 C CA . VAL A 1 88 ? -3.045 12.947 12.964 1.00 52.97 88 VAL A CA 1
ATOM 698 C C . VAL A 1 88 ? -4.543 12.603 12.971 1.00 52.97 88 VAL A C 1
ATOM 700 O O . VAL A 1 88 ? -5.261 13.086 12.088 1.00 52.97 88 VAL A O 1
ATOM 703 N N . ASN A 1 89 ? -5.015 11.883 13.995 1.00 51.69 89 ASN A N 1
ATOM 704 C CA . ASN A 1 89 ? -6.401 11.440 14.195 1.00 51.69 89 ASN A CA 1
ATOM 705 C C . ASN A 1 89 ? -7.268 12.363 15.089 1.00 51.69 89 ASN A C 1
ATOM 707 O O . ASN A 1 89 ? -8.455 12.113 15.267 1.00 51.69 89 ASN A O 1
ATOM 711 N N . GLU A 1 90 ? -6.723 13.461 15.627 1.00 49.12 90 GLU A N 1
ATOM 712 C CA . GLU A 1 90 ? -7.329 14.242 16.729 1.00 49.12 90 GLU A CA 1
ATOM 713 C C . GLU A 1 90 ? -8.511 15.143 16.330 1.00 49.12 90 GLU A C 1
ATOM 715 O O . GLU A 1 90 ? -9.101 15.838 17.161 1.00 49.12 90 GLU A O 1
ATOM 720 N N . SER A 1 91 ? -8.926 15.139 15.065 1.00 48.53 91 SER A N 1
ATOM 721 C CA . SER A 1 91 ? -10.164 15.808 14.670 1.00 48.53 91 SER A CA 1
ATOM 722 C C . SER A 1 91 ? -11.287 14.784 14.605 1.00 48.53 91 SER A C 1
ATOM 724 O O . SER A 1 91 ? -11.130 13.814 13.880 1.00 48.53 91 SER A O 1
ATOM 726 N N . ASN A 1 92 ? -12.416 15.043 15.283 1.00 45.50 92 ASN A N 1
ATOM 727 C CA . ASN A 1 92 ? -13.725 14.349 15.228 1.00 45.50 92 ASN A CA 1
ATOM 728 C C . ASN A 1 92 ? -14.336 14.225 13.802 1.00 45.50 92 ASN A C 1
ATOM 730 O O . ASN A 1 92 ? -15.521 14.473 13.576 1.00 45.50 92 ASN A O 1
ATOM 734 N N . LYS A 1 93 ? -13.522 13.905 12.804 1.00 55.03 93 LYS A N 1
ATOM 735 C CA . LYS A 1 93 ? -13.854 13.694 11.408 1.00 55.03 93 LYS A CA 1
ATOM 736 C C . LYS A 1 93 ? -13.543 12.237 11.120 1.00 55.03 93 LYS A C 1
ATOM 738 O O . LYS A 1 93 ? -12.484 11.744 11.479 1.00 55.03 93 LYS A O 1
ATOM 743 N N . GLN A 1 94 ? -14.472 11.567 10.460 1.00 69.38 94 GLN A N 1
ATOM 744 C CA . GLN A 1 94 ? -14.274 10.233 9.915 1.00 69.38 94 GLN A CA 1
ATOM 745 C C . GLN A 1 94 ? -13.127 10.287 8.878 1.00 69.38 94 GLN A C 1
ATOM 747 O O . GLN A 1 94 ? -13.376 10.567 7.706 1.00 69.38 94 GLN A O 1
ATOM 752 N N . ILE A 1 95 ? -11.878 10.085 9.312 1.00 79.94 95 ILE A N 1
ATOM 753 C CA . ILE A 1 95 ? -10.667 10.155 8.474 1.00 79.94 95 ILE A CA 1
ATOM 754 C C . ILE A 1 95 ? -10.521 8.870 7.658 1.00 79.94 95 ILE A C 1
ATOM 756 O O . ILE A 1 95 ? -10.756 7.773 8.168 1.00 79.94 95 ILE A O 1
ATOM 760 N N . LYS A 1 96 ? -10.114 8.984 6.393 1.00 88.12 96 LYS A N 1
ATOM 761 C CA . LYS A 1 96 ? -9.719 7.843 5.561 1.00 88.12 96 LYS A CA 1
ATOM 762 C C . LYS A 1 96 ? -8.205 7.683 5.606 1.00 88.12 96 LYS A C 1
ATOM 764 O O . LYS A 1 96 ? -7.471 8.594 5.232 1.00 88.12 96 LYS A O 1
ATOM 769 N N . GLU A 1 97 ? -7.735 6.525 6.039 1.00 87.44 97 GLU A N 1
ATOM 770 C CA . GLU A 1 97 ? -6.310 6.202 6.049 1.00 87.44 97 GLU A CA 1
ATOM 771 C C . GLU A 1 97 ? -5.934 5.448 4.770 1.00 87.44 97 GLU A C 1
ATOM 773 O O . GLU A 1 97 ? -6.582 4.459 4.429 1.00 87.44 97 GLU A O 1
ATOM 778 N N . GLU A 1 98 ? -4.878 5.876 4.080 1.00 89.69 98 GLU A N 1
ATOM 779 C CA . GLU A 1 98 ? -4.187 5.066 3.076 1.00 89.69 98 GLU A CA 1
ATOM 780 C C . GLU A 1 98 ? -2.903 4.506 3.693 1.00 89.69 98 GLU A C 1
ATOM 782 O O . GLU A 1 98 ? -2.031 5.257 4.125 1.00 89.69 98 GLU A O 1
ATOM 787 N N . ASN A 1 99 ? -2.776 3.182 3.747 1.00 90.88 99 ASN A N 1
ATOM 788 C CA . ASN A 1 99 ? -1.699 2.517 4.463 1.00 90.88 99 ASN A CA 1
ATOM 789 C C . ASN A 1 99 ? -0.894 1.591 3.546 1.00 90.88 99 ASN A C 1
ATOM 791 O O . ASN A 1 99 ? -1.407 0.641 2.937 1.00 90.88 99 ASN A O 1
ATOM 795 N N . ARG A 1 100 ? 0.408 1.868 3.456 1.00 93.31 100 ARG A N 1
ATOM 796 C CA . ARG A 1 100 ? 1.366 1.055 2.720 1.00 93.31 100 ARG A CA 1
ATOM 797 C C . ARG A 1 100 ? 1.896 -0.070 3.603 1.00 93.31 100 ARG A C 1
ATOM 799 O O . ARG A 1 100 ? 2.738 0.173 4.454 1.00 93.31 100 ARG A O 1
ATOM 806 N N . VAL A 1 101 ? 1.503 -1.312 3.318 1.00 92.12 101 VAL A N 1
ATOM 807 C CA . VAL A 1 101 ? 1.814 -2.504 4.142 1.00 92.12 101 VAL A CA 1
ATOM 808 C C . VAL A 1 101 ? 2.631 -3.551 3.385 1.00 92.12 101 VAL A C 1
ATOM 810 O O . VAL A 1 101 ? 2.494 -3.697 2.174 1.00 92.12 101 VAL A O 1
ATOM 813 N N . ASP A 1 102 ? 3.481 -4.326 4.057 1.00 89.56 102 ASP A N 1
ATOM 814 C CA . ASP A 1 102 ? 4.279 -5.375 3.400 1.00 89.56 102 ASP A CA 1
ATOM 815 C C . ASP A 1 102 ? 3.551 -6.733 3.367 1.00 89.56 102 ASP A C 1
ATOM 817 O O . ASP A 1 102 ? 3.778 -7.598 4.206 1.00 89.56 102 ASP A O 1
ATOM 821 N N . PHE A 1 103 ? 2.705 -6.963 2.359 1.00 93.56 103 PHE A N 1
ATOM 822 C CA . PHE A 1 103 ? 2.047 -8.264 2.133 1.00 93.56 103 PHE A CA 1
ATOM 823 C C . PHE A 1 103 ? 2.742 -9.152 1.102 1.00 93.56 103 PHE A C 1
ATOM 825 O O . PHE A 1 103 ? 2.104 -9.979 0.450 1.00 93.56 103 PHE A O 1
ATOM 832 N N . ASN A 1 104 ? 4.062 -9.034 0.961 1.00 90.75 104 ASN A N 1
ATOM 833 C CA . ASN A 1 104 ? 4.821 -9.929 0.095 1.00 90.75 104 ASN A CA 1
ATOM 834 C C . ASN A 1 104 ? 5.022 -11.305 0.767 1.00 90.75 104 ASN A C 1
ATOM 836 O O . ASN A 1 104 ? 6.104 -11.629 1.264 1.00 90.75 104 ASN A O 1
ATOM 840 N N . VAL A 1 105 ? 3.947 -12.093 0.835 1.00 88.06 105 VAL A N 1
ATOM 841 C CA . VAL A 1 105 ? 3.884 -13.409 1.490 1.00 88.06 105 VAL A CA 1
ATOM 842 C C . VAL A 1 105 ? 3.922 -14.555 0.480 1.00 88.06 105 VAL A C 1
ATOM 844 O O . VAL A 1 105 ? 3.412 -14.411 -0.625 1.00 88.06 105 VAL A O 1
ATOM 847 N N . PRO A 1 106 ? 4.488 -15.726 0.816 1.00 85.31 106 PRO A N 1
ATOM 848 C CA . PRO A 1 106 ? 4.460 -16.868 -0.090 1.00 85.31 106 PRO A CA 1
ATOM 849 C C . PRO A 1 106 ? 3.022 -17.374 -0.287 1.00 85.31 106 PRO A C 1
ATOM 851 O O . PRO A 1 106 ? 2.359 -17.771 0.674 1.00 85.31 106 PRO A O 1
ATOM 854 N N . ILE A 1 107 ? 2.573 -17.403 -1.544 1.00 89.94 107 ILE A N 1
ATOM 855 C CA . ILE A 1 107 ? 1.276 -17.946 -1.967 1.00 89.94 107 ILE A CA 1
ATOM 856 C C . ILE A 1 107 ? 1.514 -19.207 -2.800 1.00 89.94 107 ILE A C 1
ATOM 858 O O . ILE A 1 107 ? 2.328 -19.204 -3.727 1.00 89.94 107 ILE A O 1
ATOM 862 N N . LYS A 1 108 ? 0.794 -20.284 -2.483 1.00 87.88 108 LYS A N 1
ATOM 863 C CA . LYS A 1 108 ? 0.813 -21.550 -3.223 1.00 87.88 108 LYS A CA 1
ATOM 864 C C . LYS A 1 108 ? -0.619 -22.022 -3.444 1.00 87.88 108 LYS A C 1
ATOM 866 O O . LYS A 1 108 ? -1.410 -22.015 -2.509 1.00 87.88 108 LYS A O 1
ATOM 871 N N . ASP A 1 109 ? -0.946 -22.399 -4.679 1.00 89.69 109 ASP A N 1
ATOM 872 C CA . ASP A 1 109 ? -2.277 -22.896 -5.064 1.00 89.69 109 ASP A CA 1
ATOM 873 C C . ASP A 1 109 ? -3.421 -21.957 -4.622 1.00 89.69 109 ASP A C 1
ATOM 875 O O . ASP A 1 109 ? -4.465 -22.393 -4.141 1.00 89.69 109 ASP A O 1
ATOM 879 N N . GLY A 1 110 ? -3.189 -20.642 -4.738 1.00 88.56 110 GLY A N 1
ATOM 880 C CA . GLY A 1 110 ? -4.151 -19.605 -4.351 1.00 88.56 110 GLY A CA 1
ATOM 881 C C . GLY A 1 110 ? -4.316 -19.401 -2.842 1.00 88.56 110 GLY A C 1
ATOM 882 O O . GLY A 1 110 ? -5.255 -18.728 -2.436 1.00 88.56 110 GLY A O 1
ATOM 883 N N . LYS A 1 111 ? -3.433 -19.963 -2.005 1.00 91.50 111 LYS A N 1
ATOM 884 C CA . LYS A 1 111 ? -3.485 -19.842 -0.540 1.00 91.50 111 LYS A CA 1
ATOM 885 C C . LYS A 1 111 ? -2.195 -19.277 0.037 1.00 91.50 111 LYS A C 1
ATOM 887 O O . LYS A 1 111 ? -1.101 -19.617 -0.417 1.00 91.50 111 LYS A O 1
ATOM 892 N N . VAL A 1 112 ? -2.323 -18.446 1.069 1.00 92.06 112 VAL A N 1
ATOM 893 C CA . VAL A 1 112 ? -1.186 -17.942 1.846 1.00 92.06 112 VAL A CA 1
ATOM 894 C C . VAL A 1 112 ? -0.576 -19.096 2.645 1.00 92.06 112 VAL A C 1
ATOM 896 O O . VAL A 1 112 ? -1.258 -19.762 3.415 1.00 92.06 112 VAL A O 1
ATOM 899 N N . VAL A 1 113 ? 0.720 -19.353 2.450 1.00 88.25 113 VAL A N 1
ATOM 900 C CA . VAL A 1 113 ? 1.445 -20.449 3.127 1.00 88.25 113 VAL A CA 1
ATOM 901 C C . VAL A 1 113 ? 2.079 -19.979 4.437 1.00 88.25 113 VAL A C 1
ATOM 903 O O . VAL A 1 113 ? 2.235 -20.756 5.373 1.00 88.25 113 VAL A O 1
ATOM 906 N N . CYS A 1 114 ? 2.460 -18.702 4.508 1.00 84.31 114 CYS A N 1
ATOM 907 C CA . CYS A 1 114 ? 3.010 -18.073 5.704 1.00 84.31 114 CYS A CA 1
ATOM 908 C C . CYS A 1 114 ? 2.459 -16.652 5.822 1.00 84.31 114 CYS A C 1
ATOM 910 O O . CYS A 1 114 ? 2.784 -15.789 5.008 1.00 84.31 114 CYS A O 1
ATOM 912 N N . ASN A 1 115 ? 1.640 -16.409 6.843 1.00 87.06 115 ASN A N 1
ATOM 913 C CA . ASN A 1 115 ? 0.930 -15.148 7.058 1.00 87.06 115 ASN A CA 1
ATOM 914 C C . ASN A 1 115 ? 1.646 -14.195 8.033 1.00 87.06 115 ASN A C 1
ATOM 916 O O . ASN A 1 115 ? 1.068 -13.193 8.436 1.00 87.06 115 ASN A O 1
ATOM 920 N N . GLN A 1 116 ? 2.909 -14.455 8.397 1.00 81.38 116 GLN A N 1
ATOM 921 C CA . GLN A 1 116 ? 3.642 -13.649 9.388 1.00 81.38 116 GLN A CA 1
ATOM 922 C C . GLN A 1 116 ? 3.659 -12.150 9.071 1.00 81.38 116 GLN A C 1
ATOM 924 O O . GLN A 1 116 ? 3.517 -11.334 9.976 1.00 81.38 116 GLN A O 1
ATOM 929 N N . ARG A 1 117 ? 3.814 -11.781 7.794 1.00 81.56 117 ARG A N 1
ATOM 930 C CA . ARG A 1 117 ? 3.814 -10.368 7.391 1.00 81.56 117 ARG A CA 1
ATOM 931 C C . ARG A 1 117 ? 2.423 -9.739 7.442 1.00 81.56 117 ARG A C 1
ATOM 933 O O . ARG A 1 117 ? 2.304 -8.570 7.775 1.00 81.56 117 ARG A O 1
ATOM 940 N N . ILE A 1 118 ? 1.383 -10.531 7.176 1.00 88.25 118 ILE A N 1
ATOM 941 C CA . ILE A 1 118 ? -0.007 -10.090 7.326 1.00 88.25 118 ILE A CA 1
ATOM 942 C C . ILE A 1 118 ? -0.289 -9.824 8.804 1.00 88.25 118 ILE A C 1
ATOM 944 O O . ILE A 1 118 ? -0.753 -8.744 9.144 1.00 88.25 118 ILE A O 1
ATOM 948 N N . LEU A 1 119 ? 0.081 -10.765 9.682 1.00 83.25 119 LEU A N 1
ATOM 949 C CA . LEU A 1 119 ? -0.043 -10.627 11.135 1.00 83.25 119 LEU A CA 1
ATOM 950 C C . LEU A 1 119 ? 0.681 -9.385 11.670 1.00 83.25 119 LEU A C 1
ATOM 952 O O . LEU A 1 119 ? 0.139 -8.710 12.538 1.00 83.25 119 LEU A O 1
ATOM 956 N N . ALA A 1 120 ? 1.868 -9.070 11.141 1.00 78.69 120 ALA A N 1
ATOM 957 C CA . ALA A 1 120 ? 2.648 -7.909 11.565 1.00 78.69 120 ALA A CA 1
ATOM 958 C C . ALA A 1 120 ? 1.942 -6.567 11.295 1.00 78.69 120 ALA A C 1
ATOM 960 O O . ALA A 1 120 ? 2.072 -5.657 12.106 1.00 78.69 120 ALA A O 1
ATOM 961 N N . ALA A 1 121 ? 1.169 -6.462 10.210 1.00 85.00 121 ALA A N 1
ATOM 962 C CA . ALA A 1 121 ? 0.404 -5.255 9.890 1.00 85.00 121 ALA A CA 1
ATOM 963 C C . ALA A 1 121 ? -0.983 -5.217 10.560 1.00 85.00 121 ALA A C 1
ATOM 965 O O . ALA A 1 121 ? -1.684 -4.216 10.482 1.00 85.00 121 ALA A O 1
ATOM 966 N N . LEU A 1 122 ? -1.439 -6.294 11.216 1.00 85.75 122 LEU A N 1
ATOM 967 C CA . LEU A 1 122 ? -2.768 -6.276 11.844 1.00 85.75 122 LEU A CA 1
ATOM 968 C C . LEU A 1 122 ? -2.849 -5.287 13.005 1.00 85.75 122 LEU A C 1
ATOM 970 O O . LEU A 1 122 ? -3.932 -4.773 13.274 1.00 85.75 122 LEU A O 1
ATOM 974 N N . ASP A 1 123 ? -1.737 -5.049 13.700 1.00 81.12 123 ASP A N 1
ATOM 975 C CA . ASP A 1 123 ? -1.694 -4.100 14.811 1.00 81.12 123 ASP A CA 1
ATOM 976 C C . ASP A 1 123 ? -1.945 -2.668 14.319 1.00 81.12 123 ASP A C 1
ATOM 978 O O . ASP A 1 123 ? -2.707 -1.949 14.964 1.00 81.12 123 ASP A O 1
ATOM 982 N N . SER A 1 124 ? -1.399 -2.289 13.153 1.00 79.00 124 SER A N 1
ATOM 983 C CA . SER A 1 124 ? -1.657 -0.978 12.544 1.00 79.00 124 SER A CA 1
ATOM 984 C C . SER A 1 124 ? -3.118 -0.841 12.138 1.00 79.00 124 SER A C 1
ATOM 986 O O . SER A 1 124 ? -3.803 0.060 12.609 1.00 79.00 124 SER A O 1
ATOM 988 N N . VAL A 1 125 ? -3.645 -1.818 11.400 1.00 86.12 125 VAL A N 1
ATOM 989 C CA . VAL A 1 125 ? -5.044 -1.824 10.946 1.00 86.12 125 VAL A CA 1
ATOM 990 C C . VAL A 1 125 ? -6.038 -1.761 12.109 1.00 86.12 125 VAL A C 1
ATOM 992 O O . VAL A 1 125 ? -7.029 -1.032 12.050 1.00 86.12 125 VAL A O 1
ATOM 995 N N . LYS A 1 126 ? -5.808 -2.530 13.180 1.00 84.00 126 LYS A N 1
ATOM 996 C CA . LYS A 1 126 ? -6.680 -2.519 14.366 1.00 84.00 126 LYS A CA 1
ATOM 997 C C . LYS A 1 126 ? -6.635 -1.177 15.083 1.00 84.00 126 LYS A C 1
ATOM 999 O O . LYS A 1 126 ? -7.682 -0.708 15.526 1.00 84.00 126 LYS A O 1
ATOM 1004 N N . TYR A 1 127 ? -5.449 -0.585 15.187 1.00 79.94 127 TYR A N 1
ATOM 1005 C CA . TYR A 1 127 ? -5.267 0.702 15.837 1.00 79.94 127 TYR A CA 1
ATOM 1006 C C . TYR A 1 127 ? -5.969 1.830 15.076 1.00 79.94 127 TYR A C 1
ATOM 1008 O O . TYR A 1 127 ? -6.709 2.606 15.678 1.00 79.94 127 TYR A O 1
ATOM 1016 N N . THR A 1 128 ? -5.863 1.849 13.747 1.00 77.94 128 THR A N 1
ATOM 1017 C CA . THR A 1 128 ? -6.591 2.807 12.909 1.00 77.94 128 THR A CA 1
ATOM 1018 C C . THR A 1 128 ? -8.097 2.785 13.186 1.00 77.94 128 THR A C 1
ATOM 1020 O O . THR A 1 128 ? -8.732 3.829 13.337 1.00 77.94 128 THR A O 1
ATOM 1023 N N . PHE A 1 129 ? -8.691 1.592 13.301 1.00 79.25 129 PHE A N 1
ATOM 1024 C CA . PHE A 1 129 ? -10.118 1.466 13.602 1.00 79.25 129 PHE A CA 1
ATOM 1025 C C . PHE A 1 129 ? -10.478 1.825 15.050 1.00 79.25 129 PHE A C 1
ATOM 1027 O O . PHE A 1 129 ? -11.587 2.308 15.269 1.00 79.25 129 PHE A O 1
ATOM 1034 N N . SER A 1 130 ? -9.593 1.615 16.035 1.00 73.44 130 SER A N 1
ATOM 1035 C CA . SER A 1 130 ? -9.870 2.035 17.420 1.00 73.44 130 SER A CA 1
ATOM 1036 C C . SER A 1 130 ? -9.939 3.553 17.584 1.00 73.44 130 SER A C 1
ATOM 1038 O O . SER A 1 130 ? -10.617 4.034 18.486 1.00 73.44 130 SER A O 1
ATOM 1040 N N . GLU A 1 131 ? -9.302 4.293 16.681 1.00 68.19 131 GLU A N 1
ATOM 1041 C CA . GLU A 1 131 ? -9.314 5.757 16.640 1.00 68.19 131 GLU A CA 1
ATOM 1042 C C . GLU A 1 131 ? -10.456 6.323 15.761 1.00 68.19 131 GLU A C 1
ATOM 1044 O O . GLU A 1 131 ? -10.433 7.484 15.368 1.00 68.19 131 GLU A O 1
ATOM 1049 N N . ASN A 1 132 ? -11.484 5.520 15.450 1.00 71.12 132 ASN A N 1
ATOM 1050 C CA . ASN A 1 132 ? -12.666 5.913 14.662 1.00 71.12 132 ASN A CA 1
ATOM 1051 C C . ASN A 1 132 ? -12.376 6.372 13.217 1.00 71.12 132 ASN A C 1
ATOM 1053 O O . ASN A 1 132 ? -13.107 7.198 12.659 1.00 71.12 132 ASN A O 1
ATOM 1057 N N . ALA A 1 133 ? -11.352 5.811 12.566 1.00 80.50 133 ALA A N 1
ATOM 1058 C CA . ALA A 1 133 ? -11.163 6.020 11.133 1.00 80.50 133 ALA A CA 1
ATOM 1059 C C . ALA A 1 133 ? -12.385 5.534 10.329 1.00 80.50 133 ALA A C 1
ATOM 1061 O O . ALA A 1 133 ? -12.918 4.441 10.552 1.00 80.50 133 ALA A O 1
ATOM 1062 N N . LYS A 1 134 ? -12.787 6.322 9.326 1.00 88.69 134 LYS A N 1
ATOM 1063 C CA . LYS A 1 134 ? -13.871 5.978 8.397 1.00 88.69 134 LYS A CA 1
ATOM 1064 C C . LYS A 1 134 ? -13.567 4.707 7.631 1.00 88.69 134 LYS A C 1
ATOM 1066 O O . LYS A 1 134 ? -14.432 3.855 7.455 1.00 88.69 134 LYS A O 1
ATOM 1071 N N . SER A 1 135 ? -12.346 4.616 7.126 1.00 93.06 135 SER A N 1
ATOM 1072 C CA . SER A 1 135 ? -11.896 3.500 6.315 1.00 93.06 135 SER A CA 1
ATOM 1073 C C . SER A 1 135 ? -10.387 3.401 6.311 1.00 93.06 135 SER A C 1
ATOM 1075 O O . SER A 1 135 ? -9.695 4.408 6.450 1.00 93.06 135 SER A O 1
ATOM 1077 N N . VAL A 1 136 ? -9.906 2.193 6.047 1.00 93.88 136 VAL A N 1
ATOM 1078 C CA . VAL A 1 136 ? -8.493 1.907 5.817 1.00 93.88 136 VAL A CA 1
ATOM 1079 C C . VAL A 1 136 ? -8.343 1.327 4.421 1.00 93.88 136 VAL A C 1
ATOM 1081 O O . VAL A 1 136 ? -8.935 0.290 4.114 1.00 93.88 136 VAL A O 1
ATOM 1084 N N . VAL A 1 137 ? -7.569 2.001 3.577 1.00 97.00 137 VAL A N 1
ATOM 1085 C CA . VAL A 1 137 ? -7.190 1.555 2.237 1.00 97.00 137 VAL A CA 1
ATOM 1086 C C . VAL A 1 137 ? -5.776 0.999 2.310 1.00 97.00 1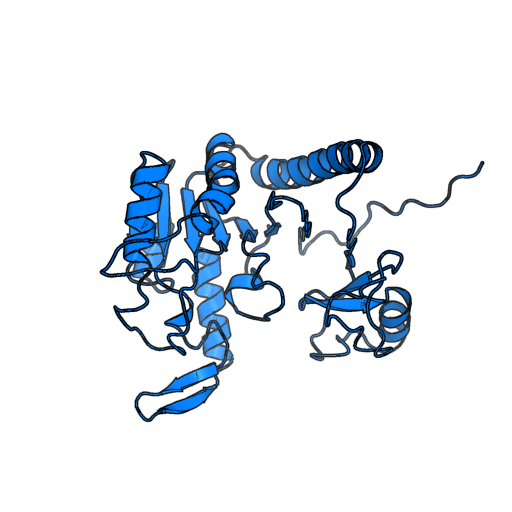37 VAL A C 1
ATOM 1088 O O . VAL A 1 137 ? -4.811 1.733 2.487 1.00 97.00 137 VAL A O 1
ATOM 1091 N N . LEU A 1 138 ? -5.651 -0.316 2.195 1.00 97.38 138 LEU A N 1
ATOM 1092 C CA . LEU A 1 138 ? -4.381 -1.023 2.194 1.00 97.38 138 LEU A CA 1
ATOM 1093 C C . LEU A 1 138 ? -3.849 -1.140 0.775 1.00 97.38 138 LEU A C 1
ATOM 1095 O O . LEU A 1 138 ? -4.543 -1.617 -0.124 1.00 97.38 138 LEU A O 1
ATOM 1099 N N . MET A 1 139 ? -2.578 -0.798 0.599 1.00 97.56 139 MET A N 1
ATOM 1100 C CA . MET A 1 139 ? -1.867 -1.016 -0.654 1.00 97.56 139 MET A CA 1
ATOM 1101 C C . MET A 1 139 ? -0.606 -1.842 -0.430 1.00 97.56 139 MET A C 1
ATOM 1103 O O . MET A 1 139 ? 0.165 -1.614 0.507 1.00 97.56 139 MET A O 1
ATOM 1107 N N . SER A 1 140 ? -0.393 -2.832 -1.301 1.00 96.94 140 SER A N 1
ATOM 1108 C CA . SER A 1 140 ? 0.777 -3.699 -1.233 1.00 96.94 140 SER A CA 1
ATOM 1109 C C . SER A 1 140 ? 1.353 -4.061 -2.597 1.00 96.94 140 SER A C 1
ATOM 1111 O O . SER A 1 140 ? 0.769 -3.801 -3.643 1.00 96.94 140 SER A O 1
ATOM 1113 N N . HIS A 1 141 ? 2.548 -4.647 -2.578 1.00 94.88 141 HIS A N 1
ATOM 1114 C CA . HIS A 1 141 ? 3.095 -5.359 -3.720 1.00 94.88 141 HIS A CA 1
ATOM 1115 C C . HIS A 1 141 ? 3.198 -6.849 -3.384 1.00 94.88 141 HIS A C 1
ATOM 1117 O O . HIS A 1 141 ? 3.348 -7.223 -2.217 1.00 94.88 141 HIS A O 1
ATOM 1123 N N . PHE A 1 142 ? 3.159 -7.693 -4.409 1.00 93.50 142 PHE A N 1
ATOM 1124 C CA . PHE A 1 142 ? 3.460 -9.113 -4.278 1.00 93.50 142 PHE A CA 1
ATOM 1125 C C . PHE A 1 142 ? 4.363 -9.576 -5.419 1.00 93.50 142 PHE A C 1
ATOM 1127 O O . PHE A 1 142 ? 4.051 -9.398 -6.597 1.00 93.50 142 PHE A O 1
ATOM 1134 N N . SER A 1 143 ? 5.485 -10.204 -5.058 1.00 91.31 143 SER A N 1
ATOM 1135 C CA . SER A 1 143 ? 6.475 -10.714 -6.008 1.00 91.31 143 SER A CA 1
ATOM 1136 C C . SER A 1 143 ? 6.982 -9.650 -7.001 1.00 91.31 143 SER A C 1
ATOM 1138 O O . SER A 1 143 ? 7.103 -8.478 -6.649 1.00 91.31 143 SER A O 1
ATOM 1140 N N . ARG A 1 144 ? 7.375 -10.068 -8.212 1.00 90.25 144 ARG A N 1
ATOM 1141 C CA . ARG A 1 144 ? 7.922 -9.212 -9.278 1.00 90.25 144 ARG A CA 1
ATOM 1142 C C . ARG A 1 144 ? 7.138 -9.405 -10.581 1.00 90.25 144 ARG A C 1
ATOM 1144 O O . ARG A 1 144 ? 7.523 -10.230 -11.407 1.00 90.25 144 ARG A O 1
ATOM 1151 N N . PRO A 1 145 ? 6.005 -8.706 -10.740 1.00 91.00 145 PRO A N 1
ATOM 1152 C CA . PRO A 1 145 ? 5.255 -8.665 -11.996 1.00 91.00 145 PRO A CA 1
ATOM 1153 C C . PRO A 1 145 ? 5.878 -7.752 -13.072 1.00 91.00 145 PRO A C 1
ATOM 1155 O O . PRO A 1 145 ? 5.398 -7.744 -14.204 1.00 91.00 145 PRO A O 1
ATOM 1158 N N . ASP A 1 146 ? 6.923 -6.986 -12.735 1.00 91.75 146 ASP A N 1
ATOM 1159 C CA . ASP A 1 146 ? 7.669 -6.103 -13.645 1.00 91.75 146 ASP A CA 1
ATOM 1160 C C . ASP A 1 146 ? 6.780 -5.123 -14.446 1.00 91.75 146 ASP A C 1
ATOM 1162 O O . ASP A 1 146 ? 7.049 -4.847 -15.617 1.00 91.75 146 ASP A O 1
ATOM 1166 N N . GLY A 1 147 ? 5.716 -4.591 -13.832 1.00 91.38 147 GLY A N 1
ATOM 1167 C CA . GLY A 1 147 ? 4.796 -3.643 -14.471 1.00 91.38 147 GLY A CA 1
ATOM 1168 C C . GLY A 1 147 ? 3.717 -4.282 -15.350 1.00 91.38 147 GLY A C 1
ATOM 1169 O O . GLY A 1 147 ? 3.114 -3.579 -16.156 1.00 91.38 147 GLY A O 1
ATOM 1170 N N . ASN A 1 148 ? 3.480 -5.596 -15.230 1.00 91.81 148 ASN A N 1
ATOM 1171 C CA . ASN A 1 148 ? 2.457 -6.305 -16.003 1.00 91.81 148 ASN A CA 1
ATOM 1172 C C . ASN A 1 148 ? 1.417 -6.974 -15.106 1.00 91.81 148 ASN A C 1
ATOM 1174 O O . ASN A 1 148 ? 1.752 -7.715 -14.179 1.00 91.81 148 ASN A O 1
ATOM 1178 N N . LYS A 1 149 ? 0.136 -6.807 -15.450 1.00 93.75 149 LYS A N 1
ATOM 1179 C CA . LYS A 1 149 ? -0.962 -7.524 -14.794 1.00 93.75 149 LYS A CA 1
ATOM 1180 C C . LYS A 1 149 ? -0.827 -9.026 -15.035 1.00 93.75 149 LYS A C 1
ATOM 1182 O O . LYS A 1 149 ? -0.869 -9.493 -16.172 1.00 93.75 149 LYS A O 1
ATOM 1187 N N . ASN A 1 150 ? -0.683 -9.789 -13.955 1.00 92.38 150 ASN A N 1
ATOM 1188 C CA . ASN A 1 150 ? -0.587 -11.243 -14.012 1.00 92.38 150 ASN A CA 1
ATOM 1189 C C . ASN A 1 150 ? -1.355 -11.868 -12.837 1.00 92.38 150 ASN A C 1
ATOM 1191 O O . ASN A 1 150 ? -0.942 -11.671 -11.692 1.00 92.38 150 ASN A O 1
ATOM 1195 N N . PRO A 1 151 ? -2.399 -12.683 -13.089 1.00 93.44 151 PRO A N 1
ATOM 1196 C CA . PRO A 1 151 ? -3.188 -13.327 -12.036 1.00 93.44 151 PRO A CA 1
ATOM 1197 C C . PRO A 1 151 ? -2.363 -14.148 -11.038 1.00 93.44 151 PRO A C 1
ATOM 1199 O O . PRO A 1 151 ? -2.767 -14.308 -9.895 1.00 93.44 151 PRO A O 1
ATOM 1202 N N . LYS A 1 152 ? -1.178 -14.640 -11.427 1.00 92.88 152 LYS A N 1
ATOM 1203 C CA . LYS A 1 152 ? -0.256 -15.347 -10.524 1.00 92.88 152 LYS A CA 1
ATOM 1204 C C . LYS A 1 152 ? 0.212 -14.484 -9.346 1.00 92.88 152 LYS A C 1
ATOM 1206 O O . LYS A 1 152 ? 0.556 -15.023 -8.297 1.00 92.88 152 LYS A O 1
ATOM 1211 N N . TYR A 1 153 ? 0.271 -13.169 -9.534 1.00 94.81 153 TYR A N 1
ATOM 1212 C CA . TYR A 1 153 ? 0.773 -12.214 -8.550 1.00 94.81 153 TYR A CA 1
ATOM 1213 C C . TYR A 1 153 ? -0.338 -11.313 -7.988 1.00 94.81 153 TYR A C 1
ATOM 1215 O O . TYR A 1 153 ? -0.043 -10.225 -7.503 1.00 94.81 153 TYR A O 1
ATOM 1223 N N . THR A 1 154 ? -1.599 -11.749 -8.051 1.00 97.25 154 THR A N 1
ATOM 1224 C CA . THR A 1 154 ? -2.722 -11.045 -7.412 1.00 97.25 154 THR A CA 1
ATOM 1225 C C . THR A 1 154 ? -2.624 -11.086 -5.884 1.00 97.25 154 THR A C 1
ATOM 1227 O O . THR A 1 154 ? -2.139 -12.063 -5.304 1.00 97.25 154 THR A O 1
ATOM 1230 N N . LEU A 1 155 ? -3.126 -10.038 -5.232 1.00 97.75 155 LEU A N 1
ATOM 1231 C CA . LEU A 1 155 ? -3.297 -9.960 -3.780 1.00 97.75 155 LEU A CA 1
ATOM 1232 C C . LEU A 1 155 ? -4.641 -10.522 -3.289 1.00 97.75 155 LEU A C 1
ATOM 1234 O O . LEU A 1 155 ? -4.863 -10.565 -2.082 1.00 97.75 155 LEU A O 1
ATOM 1238 N N . SER A 1 156 ? -5.517 -11.012 -4.172 1.00 97.50 156 SER A N 1
ATOM 1239 C CA . SER A 1 156 ? -6.817 -11.577 -3.774 1.00 97.50 156 SER A CA 1
ATOM 1240 C C . SER A 1 156 ? -6.728 -12.644 -2.655 1.00 97.50 156 SER A C 1
ATOM 1242 O O . SER A 1 156 ? -7.478 -12.531 -1.685 1.00 97.50 156 SER A O 1
ATOM 1244 N N . PRO A 1 157 ? -5.775 -13.605 -2.660 1.00 97.50 157 PRO A N 1
ATOM 1245 C CA . PRO A 1 157 ? -5.601 -14.542 -1.542 1.00 97.50 157 PRO A CA 1
ATOM 1246 C C . PRO A 1 157 ? -5.260 -13.882 -0.201 1.00 97.50 157 PRO A C 1
ATOM 1248 O O . PRO A 1 157 ? -5.577 -14.424 0.855 1.00 97.50 157 PRO A O 1
ATOM 1251 N N . VAL A 1 158 ? -4.598 -12.721 -0.229 1.00 97.25 158 VAL A N 1
ATOM 1252 C CA . VAL A 1 158 ? -4.287 -11.940 0.975 1.00 97.25 158 VAL A CA 1
ATOM 1253 C C . VAL A 1 158 ? -5.552 -11.284 1.528 1.00 97.25 158 VAL A C 1
ATOM 1255 O O . VAL A 1 158 ? -5.704 -11.233 2.744 1.00 97.25 158 VAL A O 1
ATOM 1258 N N . ALA A 1 159 ? -6.479 -10.838 0.671 1.00 97.00 159 ALA A N 1
ATOM 1259 C CA . ALA A 1 159 ? -7.773 -10.309 1.111 1.00 97.00 159 ALA A CA 1
ATOM 1260 C C . ALA A 1 159 ? -8.577 -11.356 1.901 1.00 97.00 159 ALA A C 1
ATOM 1262 O O . ALA A 1 159 ? -9.099 -11.052 2.972 1.00 97.00 159 ALA A O 1
ATOM 1263 N N . GLU A 1 160 ? -8.620 -12.600 1.412 1.00 97.06 160 GLU A N 1
ATOM 1264 C CA . GLU A 1 160 ? -9.307 -13.712 2.089 1.00 97.06 160 GLU A CA 1
ATOM 1265 C C . GLU A 1 160 ? -8.656 -14.069 3.436 1.00 97.06 160 GLU A C 1
ATOM 1267 O O . GLU A 1 160 ? -9.342 -14.315 4.435 1.00 97.06 160 GLU A O 1
ATOM 1272 N N . GLU A 1 161 ? -7.322 -14.049 3.494 1.00 96.06 161 GLU A N 1
ATOM 1273 C CA . GLU A 1 161 ? -6.579 -14.262 4.738 1.00 96.06 161 GLU A CA 1
ATOM 1274 C C . GLU A 1 161 ? -6.845 -13.128 5.744 1.00 96.06 161 GLU A C 1
ATOM 1276 O O . GLU A 1 161 ? -7.137 -13.394 6.909 1.00 96.06 161 GLU A O 1
ATOM 1281 N N . LEU A 1 162 ? -6.829 -11.863 5.304 1.00 95.62 162 LEU A N 1
ATOM 1282 C CA . LEU A 1 162 ? -7.174 -10.705 6.140 1.00 95.62 162 LEU A CA 1
ATOM 1283 C C . LEU A 1 162 ? -8.600 -10.802 6.685 1.00 95.62 162 LEU A C 1
ATOM 1285 O O . LEU A 1 162 ? -8.810 -10.582 7.878 1.00 95.62 162 LEU A O 1
ATOM 1289 N N . LYS A 1 163 ? -9.564 -11.173 5.835 1.00 95.88 163 LYS A N 1
ATOM 1290 C CA . LYS A 1 163 ? -10.965 -11.386 6.220 1.00 95.88 163 LYS A CA 1
ATOM 1291 C C . LYS A 1 163 ? -11.085 -12.437 7.320 1.00 95.88 163 LYS A C 1
ATOM 1293 O O . LYS A 1 163 ? -11.784 -12.219 8.309 1.00 95.88 163 LYS A O 1
ATOM 1298 N N . THR A 1 164 ? -10.346 -13.538 7.190 1.00 95.00 164 THR A N 1
ATOM 1299 C CA . THR A 1 164 ? -10.300 -14.613 8.190 1.00 95.00 164 THR A CA 1
ATOM 1300 C C . THR A 1 164 ? -9.664 -14.149 9.503 1.00 95.00 164 THR A C 1
ATOM 1302 O O . THR A 1 164 ? -10.213 -14.401 10.573 1.00 95.00 164 THR A O 1
ATOM 1305 N N . LEU A 1 165 ? -8.528 -13.447 9.440 1.00 93.06 165 LEU A N 1
ATOM 1306 C CA . LEU A 1 165 ? -7.773 -13.014 10.621 1.00 93.06 165 LEU A CA 1
ATOM 1307 C C . LEU A 1 165 ? -8.457 -11.887 11.408 1.00 93.06 165 LEU A C 1
ATOM 1309 O O . LEU A 1 165 ? -8.317 -11.822 12.630 1.00 93.06 165 LEU A O 1
ATOM 1313 N N . LEU A 1 166 ? -9.168 -10.991 10.723 1.00 90.88 166 LEU A N 1
ATOM 1314 C CA . LEU A 1 166 ? -9.861 -9.857 11.340 1.00 90.88 166 LEU A CA 1
ATOM 1315 C C . LEU A 1 166 ? -11.326 -10.153 11.671 1.00 90.88 166 LEU A C 1
ATOM 1317 O O . LEU A 1 166 ? -11.928 -9.399 12.431 1.00 90.88 166 LEU A O 1
ATOM 1321 N N . GLY A 1 167 ? -11.910 -11.214 11.102 1.00 92.38 167 GLY A N 1
ATOM 1322 C CA . GLY A 1 167 ? -13.340 -11.503 11.234 1.00 92.38 167 GLY A CA 1
ATOM 1323 C C . GLY A 1 167 ? -14.223 -10.385 10.669 1.00 92.38 167 GLY A C 1
ATOM 1324 O O . GLY A 1 167 ? -15.327 -10.162 11.160 1.00 92.38 167 GLY A O 1
ATOM 1325 N N . LYS A 1 168 ? -13.718 -9.649 9.672 1.00 90.12 168 LYS A N 1
ATOM 1326 C CA . LYS A 1 168 ? -14.338 -8.455 9.087 1.00 90.12 168 LYS A CA 1
ATOM 1327 C C . LYS A 1 168 ? -14.324 -8.555 7.570 1.00 90.12 168 LYS A C 1
ATOM 1329 O O . LYS A 1 168 ? -13.393 -9.116 7.002 1.00 90.12 168 LYS A O 1
ATOM 1334 N N . GLU A 1 169 ? -15.332 -7.986 6.917 1.00 94.25 169 GLU A N 1
ATOM 1335 C CA . GLU A 1 169 ? -15.345 -7.907 5.458 1.00 94.25 169 GLU A CA 1
ATOM 1336 C C . GLU A 1 169 ? -14.173 -7.057 4.947 1.00 94.25 169 GLU A C 1
ATOM 1338 O O . GLU A 1 169 ? -13.916 -5.965 5.461 1.00 94.25 169 GLU A O 1
ATOM 1343 N N . VAL A 1 170 ? -13.479 -7.567 3.929 1.00 96.75 170 VAL A N 1
ATOM 1344 C CA . VAL A 1 170 ? -12.399 -6.870 3.225 1.00 96.75 170 VAL A CA 1
ATOM 1345 C C . VAL A 1 170 ? -12.847 -6.657 1.788 1.00 96.75 170 VAL A C 1
ATOM 1347 O O . VAL A 1 170 ? -13.081 -7.617 1.056 1.00 96.75 170 VAL A O 1
ATOM 1350 N N . VAL A 1 171 ? -12.967 -5.400 1.374 1.00 97.62 171 VAL A N 1
ATOM 1351 C CA . VAL A 1 171 ? -13.311 -5.044 -0.003 1.00 97.62 171 VAL A CA 1
ATOM 1352 C C . VAL A 1 171 ? -12.045 -5.115 -0.846 1.00 97.62 171 VAL A C 1
ATOM 1354 O O . VAL A 1 171 ? -11.162 -4.272 -0.719 1.00 97.62 171 VAL A O 1
ATOM 1357 N N . PHE A 1 172 ? -11.949 -6.117 -1.713 1.00 98.25 172 PHE A N 1
ATOM 1358 C CA . PHE A 1 172 ? -10.846 -6.229 -2.662 1.00 98.25 172 PHE A CA 1
ATOM 1359 C C . PHE A 1 172 ? -11.167 -5.487 -3.965 1.00 98.25 172 PHE A C 1
ATOM 1361 O O . PHE A 1 172 ? -12.218 -5.717 -4.569 1.00 98.25 172 PHE A O 1
ATOM 1368 N N . LEU A 1 173 ? -10.265 -4.610 -4.407 1.00 98.00 173 LEU A N 1
ATOM 1369 C CA . LEU A 1 173 ? -10.372 -3.899 -5.683 1.00 98.00 173 LEU A CA 1
ATOM 1370 C C . LEU A 1 173 ? -9.385 -4.493 -6.692 1.00 98.00 173 LEU A C 1
ATOM 1372 O O . LEU A 1 173 ? -8.235 -4.740 -6.358 1.00 98.00 173 LEU A O 1
ATOM 1376 N N . ASN A 1 174 ? -9.823 -4.692 -7.939 1.00 96.88 174 ASN A N 1
ATOM 1377 C CA . ASN A 1 174 ? -9.017 -5.320 -9.004 1.00 96.88 174 ASN A CA 1
ATOM 1378 C C . ASN A 1 174 ? -7.947 -4.391 -9.615 1.00 96.88 174 ASN A C 1
ATOM 1380 O O . ASN A 1 174 ? -7.279 -4.751 -10.587 1.00 96.88 174 ASN A O 1
ATOM 1384 N N . ASP A 1 175 ? -7.816 -3.181 -9.080 1.00 97.75 175 ASP A N 1
ATOM 1385 C CA . ASP A 1 175 ? -6.793 -2.211 -9.444 1.00 97.75 175 ASP A CA 1
ATOM 1386 C C . ASP A 1 175 ? -6.414 -1.376 -8.207 1.00 97.75 175 ASP A C 1
ATOM 1388 O O . ASP A 1 175 ? -7.081 -1.452 -7.172 1.00 97.75 175 ASP A O 1
ATOM 1392 N N . CYS A 1 176 ? -5.338 -0.597 -8.303 1.00 97.19 176 CYS A N 1
ATOM 1393 C CA . CYS A 1 176 ? -4.872 0.296 -7.239 1.00 97.19 176 CYS A CA 1
ATOM 1394 C C . CYS A 1 176 ? -5.030 1.785 -7.567 1.00 97.19 176 CYS A C 1
ATOM 1396 O O . CYS A 1 176 ? -4.838 2.622 -6.696 1.00 97.19 176 CYS A O 1
ATOM 1398 N N . VAL A 1 177 ? -5.375 2.126 -8.807 1.00 96.50 177 VAL A N 1
ATOM 1399 C CA . VAL A 1 177 ? -5.574 3.506 -9.273 1.00 96.50 177 VAL A CA 1
ATOM 1400 C C . VAL A 1 177 ? -6.721 3.567 -10.284 1.00 96.50 177 VAL A C 1
ATOM 1402 O O . VAL A 1 177 ? -7.191 2.540 -10.773 1.00 96.50 177 VAL A O 1
ATOM 1405 N N . GLY A 1 178 ? -7.145 4.781 -10.637 1.00 95.38 178 GLY A N 1
ATOM 1406 C CA . GLY A 1 178 ? -8.160 5.026 -11.662 1.00 95.38 178 GLY A CA 1
ATOM 1407 C C . GLY A 1 178 ? -9.554 5.296 -11.098 1.00 95.38 178 GLY A C 1
ATOM 1408 O O . GLY A 1 178 ? -9.807 5.167 -9.903 1.00 95.38 178 GLY A O 1
ATOM 1409 N N . SER A 1 179 ? -10.478 5.696 -11.976 1.00 94.75 179 SER A N 1
ATOM 1410 C CA . SER A 1 179 ? -11.778 6.251 -11.577 1.00 94.75 179 SER A CA 1
ATOM 1411 C C . SER A 1 179 ? -12.636 5.295 -10.750 1.00 94.75 179 SER A C 1
ATOM 1413 O O . SER A 1 179 ? -13.281 5.737 -9.808 1.00 94.75 179 SER A O 1
ATOM 1415 N N . GLU A 1 180 ? -12.629 3.997 -11.067 1.00 94.94 180 GLU A N 1
ATOM 1416 C CA . GLU A 1 180 ? -13.401 2.997 -10.316 1.00 94.94 180 GLU A CA 1
ATOM 1417 C C . GLU A 1 180 ? -12.883 2.839 -8.878 1.00 94.94 180 GLU A C 1
ATOM 1419 O O . GLU A 1 180 ? -13.672 2.732 -7.939 1.00 94.94 180 GLU A O 1
ATOM 1424 N N . VAL A 1 181 ? -11.558 2.866 -8.694 1.00 97.12 181 VAL A N 1
ATOM 1425 C CA . VAL A 1 181 ? -10.915 2.790 -7.373 1.00 97.12 181 VAL A CA 1
ATOM 1426 C C . VAL A 1 181 ? -11.172 4.076 -6.591 1.00 97.12 181 VAL A C 1
ATOM 1428 O O . VAL A 1 181 ? -11.616 4.023 -5.445 1.00 97.12 181 VAL A O 1
ATOM 1431 N N . GLU A 1 182 ? -10.971 5.232 -7.231 1.00 95.50 182 GLU A N 1
ATOM 1432 C CA . GLU A 1 182 ? -11.228 6.547 -6.636 1.00 95.50 182 GLU A CA 1
ATOM 1433 C C . GLU A 1 182 ? -12.688 6.680 -6.175 1.00 95.50 182 GLU A C 1
ATOM 1435 O O . GLU A 1 182 ? -12.942 7.167 -5.076 1.00 95.50 182 GLU A O 1
ATOM 1440 N N . GLU A 1 183 ? -13.658 6.202 -6.961 1.00 95.25 183 GLU A N 1
ATOM 1441 C CA . GLU A 1 183 ? -15.077 6.229 -6.593 1.00 95.25 183 GLU A CA 1
ATOM 1442 C C . GLU A 1 183 ? -15.378 5.349 -5.371 1.00 95.25 183 GLU A C 1
ATOM 1444 O O . GLU A 1 183 ? -16.093 5.782 -4.465 1.00 95.25 183 GLU A O 1
ATOM 1449 N N . LYS A 1 184 ? -14.791 4.147 -5.294 1.00 95.38 184 LYS A N 1
ATOM 1450 C CA . LYS A 1 184 ? -14.966 3.236 -4.149 1.00 95.38 184 LYS A CA 1
ATOM 1451 C C . LYS A 1 184 ? -14.329 3.761 -2.862 1.00 95.38 184 LYS A C 1
ATOM 1453 O O . LYS A 1 184 ? -14.881 3.534 -1.788 1.00 95.38 184 LYS A O 1
ATOM 1458 N N . CYS A 1 185 ? -13.214 4.481 -2.964 1.00 94.88 185 CYS A N 1
ATOM 1459 C CA . CYS A 1 185 ? -12.513 5.073 -1.821 1.00 94.88 185 CYS A CA 1
ATOM 1460 C C . CYS A 1 185 ? -13.008 6.490 -1.469 1.00 94.88 185 CYS A C 1
ATOM 1462 O O . CYS A 1 185 ? -12.605 7.063 -0.453 1.00 94.88 185 CYS A O 1
ATOM 1464 N N . LYS A 1 186 ? -13.888 7.088 -2.284 1.00 93.75 186 LYS A N 1
ATOM 1465 C CA . LYS A 1 186 ? -14.366 8.460 -2.071 1.00 93.75 186 LYS A CA 1
ATOM 1466 C C . LYS A 1 186 ? -15.176 8.594 -0.784 1.00 93.75 186 LYS A C 1
ATOM 1468 O O . LYS A 1 186 ? -14.868 9.470 0.024 1.00 93.75 186 LYS A O 1
ATOM 1473 N N . ASP A 1 187 ? -16.179 7.736 -0.618 1.00 92.00 187 ASP A N 1
ATOM 1474 C CA . ASP A 1 187 ? -17.104 7.740 0.519 1.00 92.00 187 ASP A CA 1
ATOM 1475 C C . ASP A 1 187 ? -17.492 6.305 0.929 1.00 92.00 187 ASP A C 1
ATOM 1477 O O . ASP A 1 187 ? -18.624 5.866 0.717 1.00 92.00 187 ASP A O 1
ATOM 1481 N N . PRO A 1 188 ? -16.533 5.519 1.445 1.00 92.31 188 PRO A N 1
ATOM 1482 C CA . PRO A 1 188 ? -16.800 4.155 1.872 1.00 92.31 188 PRO A CA 1
ATOM 1483 C C . PRO A 1 188 ? -17.644 4.128 3.154 1.00 92.31 188 PRO A C 1
ATOM 1485 O O . PRO A 1 188 ? -17.669 5.084 3.933 1.00 92.31 188 PRO A O 1
ATOM 1488 N N . VAL A 1 189 ? -18.313 2.995 3.392 1.00 91.25 189 VAL A N 1
ATOM 1489 C CA . VAL A 1 189 ? -19.065 2.756 4.633 1.00 91.25 189 VAL A CA 1
ATOM 1490 C C . VAL A 1 189 ? -18.117 2.872 5.826 1.00 91.25 189 VAL A C 1
ATOM 1492 O O . VAL A 1 189 ? -16.972 2.428 5.754 1.00 91.25 189 VAL A O 1
ATOM 1495 N N . GLU A 1 190 ? -18.583 3.451 6.926 1.00 90.62 190 GLU A N 1
ATOM 1496 C CA . GLU A 1 190 ? -17.783 3.582 8.140 1.00 90.62 190 GLU A CA 1
ATOM 1497 C C . GLU A 1 190 ? -17.265 2.222 8.631 1.00 90.62 190 GLU A C 1
ATOM 1499 O O . GLU A 1 190 ? -17.978 1.216 8.659 1.00 90.62 190 GLU A O 1
ATOM 1504 N N . GLY A 1 191 ? -15.980 2.185 8.969 1.00 89.69 191 GLY A N 1
ATOM 1505 C CA . GLY A 1 191 ? -15.253 0.968 9.272 1.00 89.69 191 GLY A CA 1
ATOM 1506 C C . GLY A 1 191 ? -14.848 0.148 8.043 1.00 89.69 191 GLY A C 1
ATOM 1507 O O . GLY A 1 191 ? -14.443 -0.994 8.227 1.00 89.69 191 GLY A O 1
ATOM 1508 N N . SER A 1 192 ? -14.929 0.645 6.807 1.00 94.06 192 SER A N 1
ATOM 1509 C CA . SER A 1 192 ? -14.524 -0.158 5.640 1.00 94.06 192 SER A CA 1
ATOM 1510 C C . SER A 1 192 ? -13.032 -0.487 5.658 1.00 94.06 192 SER A C 1
ATOM 1512 O O . SER A 1 192 ? -12.193 0.385 5.871 1.00 94.06 192 SER A O 1
ATOM 1514 N N . LEU A 1 193 ? -12.702 -1.747 5.380 1.00 96.25 193 LEU A N 1
ATOM 1515 C CA . LEU A 1 193 ? -11.340 -2.189 5.105 1.00 96.25 193 LEU A CA 1
ATOM 1516 C C . LEU A 1 193 ? -11.242 -2.543 3.623 1.00 96.25 193 LEU A C 1
ATOM 1518 O O . LEU A 1 193 ? -11.949 -3.434 3.155 1.00 96.25 193 LEU A O 1
ATOM 1522 N N . ILE A 1 194 ? -10.396 -1.831 2.889 1.00 98.00 194 ILE A N 1
ATOM 1523 C CA . ILE A 1 194 ? -10.241 -1.965 1.441 1.00 98.00 194 ILE A CA 1
ATOM 1524 C C . ILE A 1 194 ? -8.816 -2.446 1.167 1.00 98.00 194 ILE A C 1
ATOM 1526 O O . ILE A 1 194 ? -7.873 -1.866 1.690 1.00 98.00 194 ILE A O 1
ATOM 1530 N N . LEU A 1 195 ? -8.643 -3.489 0.356 1.00 98.38 195 LEU A N 1
ATOM 1531 C CA . LEU A 1 195 ? -7.338 -3.914 -0.156 1.00 98.38 195 LEU A CA 1
ATOM 1532 C C . LEU A 1 195 ? -7.287 -3.664 -1.663 1.00 98.38 195 LEU A C 1
ATOM 1534 O O . LEU A 1 195 ? -8.100 -4.203 -2.415 1.00 98.38 195 LEU A O 1
ATOM 1538 N N . LEU A 1 196 ? -6.315 -2.863 -2.090 1.00 98.56 196 LEU A N 1
ATOM 1539 C CA . LEU A 1 196 ? -6.024 -2.631 -3.500 1.00 98.56 196 LEU A CA 1
ATOM 1540 C C . LEU A 1 196 ? -5.285 -3.821 -4.122 1.00 98.56 196 LEU A C 1
ATOM 1542 O O . LEU A 1 196 ? -4.594 -4.580 -3.434 1.00 98.56 196 LEU A O 1
ATOM 1546 N N . GLU A 1 197 ? -5.377 -3.947 -5.443 1.00 98.44 197 GLU A N 1
ATOM 1547 C CA . GLU A 1 197 ? -4.558 -4.901 -6.189 1.00 98.44 197 GLU A CA 1
ATOM 1548 C C . GLU A 1 197 ? -3.063 -4.512 -6.157 1.00 98.44 197 GLU A C 1
ATOM 1550 O O . GLU A 1 197 ? -2.670 -3.409 -5.775 1.00 98.44 197 GLU A O 1
ATOM 1555 N N . ASN A 1 198 ? -2.207 -5.455 -6.544 1.00 98.12 198 ASN A N 1
ATOM 1556 C CA . ASN A 1 198 ? -0.755 -5.347 -6.562 1.00 98.12 198 ASN A CA 1
ATOM 1557 C C . ASN A 1 198 ? -0.240 -4.086 -7.282 1.00 98.12 198 ASN A C 1
ATOM 1559 O O . ASN A 1 198 ? -0.294 -3.988 -8.509 1.00 98.12 198 ASN A O 1
ATOM 1563 N N . LEU A 1 199 ? 0.377 -3.180 -6.516 1.00 97.38 199 LEU A N 1
ATOM 1564 C CA . LEU A 1 199 ? 0.958 -1.925 -7.009 1.00 97.38 199 LEU A CA 1
ATOM 1565 C C . LEU A 1 199 ? 1.949 -2.134 -8.162 1.00 97.38 199 LEU A C 1
ATOM 1567 O O . LEU A 1 199 ? 1.985 -1.349 -9.106 1.00 97.38 199 LEU A O 1
ATOM 1571 N N . CYS A 1 200 ? 2.737 -3.214 -8.125 1.00 95.62 200 CYS A N 1
ATOM 1572 C CA . CYS A 1 200 ? 3.749 -3.487 -9.147 1.00 95.62 200 CYS A CA 1
ATOM 1573 C C . CYS A 1 200 ? 3.155 -3.975 -10.483 1.00 95.62 200 CYS A C 1
ATOM 1575 O O . CYS A 1 200 ? 3.909 -4.206 -11.428 1.00 95.62 200 CYS A O 1
ATOM 1577 N N . PHE A 1 201 ? 1.829 -4.121 -10.602 1.00 97.38 201 PHE A N 1
ATOM 1578 C CA . PHE A 1 201 ? 1.167 -4.242 -11.907 1.00 97.38 201 PHE A CA 1
ATOM 1579 C C . PHE A 1 201 ? 1.265 -2.968 -12.746 1.00 97.38 201 PHE A C 1
ATOM 1581 O O . PHE A 1 201 ? 1.087 -3.047 -13.958 1.00 97.38 201 PHE A O 1
ATOM 1588 N N . HIS A 1 202 ? 1.584 -1.833 -12.123 1.00 97.00 202 HIS A N 1
ATOM 1589 C CA . HIS A 1 202 ? 1.854 -0.568 -12.794 1.00 97.00 202 HIS A CA 1
ATOM 1590 C C . HIS A 1 202 ? 3.358 -0.317 -12.820 1.00 97.00 202 HIS A C 1
ATOM 1592 O O . HIS A 1 202 ? 4.036 -0.368 -11.791 1.00 97.00 202 HIS A O 1
ATOM 1598 N N . VAL A 1 203 ? 3.905 -0.037 -14.003 1.00 96.50 203 VAL A N 1
ATOM 1599 C CA . VAL A 1 203 ? 5.340 0.257 -14.173 1.00 96.50 203 VAL A CA 1
ATOM 1600 C C . VAL A 1 203 ? 5.744 1.545 -13.442 1.00 96.50 203 VAL A C 1
ATOM 1602 O O . VAL A 1 203 ? 6.904 1.735 -13.072 1.00 96.50 203 VAL A O 1
ATOM 1605 N N . GLU A 1 204 ? 4.770 2.418 -13.208 1.00 95.94 204 GLU A N 1
ATOM 1606 C CA . GLU A 1 204 ? 4.858 3.684 -12.497 1.00 95.94 204 GLU A CA 1
ATOM 1607 C C . GLU A 1 204 ? 5.211 3.520 -11.009 1.00 95.94 204 GLU A C 1
ATOM 1609 O O . GLU A 1 204 ? 5.750 4.453 -10.410 1.00 95.94 204 GLU A O 1
ATOM 1614 N N . GLU A 1 205 ? 4.976 2.344 -10.414 1.00 94.75 205 GLU A N 1
ATOM 1615 C CA . GLU A 1 205 ? 5.343 2.065 -9.021 1.00 94.75 205 GLU A CA 1
ATOM 1616 C C . GLU A 1 205 ? 6.868 1.996 -8.847 1.00 94.75 205 GLU A C 1
ATOM 1618 O O . GLU A 1 205 ? 7.444 2.756 -8.067 1.00 94.75 205 GLU A O 1
ATOM 1623 N N . GLU A 1 206 ? 7.543 1.120 -9.602 1.00 88.38 206 GLU A N 1
ATOM 1624 C CA . GLU A 1 206 ? 9.005 0.948 -9.527 1.00 88.38 206 GLU A CA 1
ATOM 1625 C C . GLU A 1 206 ? 9.767 1.926 -10.446 1.00 88.38 206 GLU A C 1
ATOM 1627 O O . GLU A 1 206 ? 10.997 2.036 -10.382 1.00 88.38 206 GLU A O 1
ATOM 1632 N N . GLY A 1 207 ? 9.052 2.615 -11.342 1.00 88.94 207 GLY A N 1
ATOM 1633 C CA . GLY A 1 207 ? 9.596 3.506 -12.370 1.00 88.94 207 GLY A CA 1
ATOM 1634 C C . GLY A 1 207 ? 10.282 2.778 -13.536 1.00 88.94 207 GLY A C 1
ATOM 1635 O O . GLY A 1 207 ? 10.848 3.417 -14.430 1.00 88.94 207 GLY A O 1
ATOM 1636 N N . LYS A 1 208 ? 10.270 1.443 -13.527 1.00 89.50 208 LYS A N 1
ATOM 1637 C CA . LYS A 1 208 ? 10.876 0.559 -14.528 1.00 89.50 208 LYS A CA 1
ATOM 1638 C C . LYS A 1 208 ? 10.171 -0.796 -14.525 1.00 89.50 208 LYS A C 1
ATOM 1640 O O . LYS A 1 208 ? 9.655 -1.210 -13.496 1.00 89.50 208 LYS A O 1
ATOM 1645 N N . GLY A 1 209 ? 10.213 -1.496 -15.650 1.00 91.75 209 GLY A N 1
ATOM 1646 C CA . GLY A 1 209 ? 9.577 -2.800 -15.811 1.00 91.75 209 GLY A CA 1
ATOM 1647 C C . GLY A 1 209 ? 10.032 -3.501 -17.081 1.00 91.75 209 GLY A C 1
ATOM 1648 O O . GLY A 1 209 ? 11.092 -3.184 -17.637 1.00 91.75 209 GLY A O 1
ATOM 1649 N N . VAL A 1 210 ? 9.219 -4.444 -17.539 1.00 91.94 210 VAL A N 1
ATOM 1650 C CA . VAL A 1 210 ? 9.452 -5.238 -18.745 1.00 91.94 210 VAL A CA 1
ATOM 1651 C C . VAL A 1 210 ? 8.197 -5.200 -19.612 1.00 91.94 210 VAL A C 1
ATOM 1653 O O . VAL A 1 210 ? 7.097 -5.282 -19.085 1.00 91.94 210 VAL A O 1
ATOM 1656 N N . ASP A 1 211 ? 8.329 -5.042 -20.926 1.00 89.38 211 ASP A N 1
ATOM 1657 C CA . ASP A 1 211 ? 7.182 -5.098 -21.837 1.00 89.38 211 ASP A CA 1
ATOM 1658 C C . ASP A 1 211 ? 6.855 -6.538 -22.279 1.00 89.38 211 ASP A C 1
ATOM 1660 O O . ASP A 1 211 ? 7.568 -7.494 -21.968 1.00 89.38 211 ASP A O 1
ATOM 1664 N N . ASN A 1 212 ? 5.789 -6.705 -23.067 1.00 84.75 212 ASN A N 1
ATOM 1665 C CA . ASN A 1 212 ? 5.371 -8.014 -23.587 1.00 84.75 212 ASN A CA 1
ATOM 1666 C C . ASN A 1 212 ? 6.441 -8.720 -24.445 1.00 84.75 212 ASN A C 1
ATOM 1668 O O . ASN A 1 212 ? 6.340 -9.925 -24.671 1.00 84.75 212 ASN A O 1
ATOM 1672 N N . SER A 1 213 ? 7.448 -7.993 -24.942 1.00 86.38 213 SER A N 1
ATOM 1673 C CA . SER A 1 213 ? 8.561 -8.547 -25.721 1.00 86.38 213 SER A CA 1
ATOM 1674 C C . SER A 1 213 ? 9.758 -8.963 -24.857 1.00 86.38 213 SER A C 1
ATOM 1676 O O . SER A 1 213 ? 10.718 -9.538 -25.370 1.00 86.38 213 SER A O 1
ATOM 1678 N N . GLY A 1 214 ? 9.713 -8.700 -23.547 1.00 88.06 214 GLY A N 1
ATOM 1679 C CA . GLY A 1 214 ? 10.827 -8.933 -22.632 1.00 88.06 214 GLY A CA 1
ATOM 1680 C C . GLY A 1 214 ? 11.827 -7.772 -22.570 1.00 88.06 214 GLY A C 1
ATOM 1681 O O . GLY A 1 214 ? 12.862 -7.892 -21.908 1.00 88.06 214 GLY A O 1
ATOM 1682 N N . ALA A 1 215 ? 11.552 -6.645 -23.235 1.00 91.06 215 ALA A N 1
ATOM 1683 C CA . ALA A 1 215 ? 12.441 -5.492 -23.233 1.00 91.06 215 ALA A CA 1
ATOM 1684 C C . ALA A 1 215 ? 12.229 -4.632 -21.980 1.00 91.06 215 ALA A C 1
ATOM 1686 O O . ALA A 1 215 ? 11.114 -4.450 -21.497 1.00 91.06 215 ALA A O 1
ATOM 1687 N N . LYS A 1 216 ? 13.325 -4.080 -21.445 1.00 92.94 216 LYS A N 1
ATOM 1688 C CA . LYS A 1 216 ? 13.269 -3.185 -20.284 1.00 92.94 216 LYS A CA 1
ATOM 1689 C C . LYS A 1 216 ? 12.625 -1.864 -20.679 1.00 92.94 216 LYS A C 1
ATOM 1691 O O . LYS A 1 216 ? 13.122 -1.175 -21.567 1.00 92.94 216 LYS A O 1
ATOM 1696 N N . VAL A 1 217 ? 11.601 -1.477 -19.937 1.00 93.44 217 VAL A N 1
ATOM 1697 C CA . VAL A 1 217 ? 10.908 -0.199 -20.086 1.00 93.44 217 VAL A CA 1
ATOM 1698 C C . VAL A 1 217 ? 11.125 0.666 -18.855 1.00 93.44 217 VAL A C 1
ATOM 1700 O O . VAL A 1 217 ? 11.277 0.178 -17.735 1.00 93.44 217 VAL A O 1
ATOM 1703 N N . LYS A 1 218 ? 11.173 1.978 -19.077 1.00 92.75 218 LYS A N 1
ATOM 1704 C CA . LYS A 1 218 ? 11.224 2.995 -18.029 1.00 92.75 218 LYS A CA 1
ATOM 1705 C C . LYS A 1 218 ? 9.903 3.750 -18.050 1.00 92.75 218 LYS A C 1
ATOM 1707 O O . LYS A 1 218 ? 9.440 4.110 -19.131 1.00 92.75 218 LYS A O 1
ATOM 1712 N N . ALA A 1 219 ? 9.320 3.980 -16.880 1.00 91.62 219 ALA A N 1
ATOM 1713 C CA . ALA A 1 219 ? 8.079 4.730 -16.781 1.00 91.62 219 ALA A CA 1
ATOM 1714 C C . ALA A 1 219 ? 8.300 6.191 -17.199 1.00 91.62 219 ALA A C 1
ATOM 1716 O O . ALA A 1 219 ? 9.340 6.793 -16.903 1.00 91.62 219 ALA A O 1
ATOM 1717 N N . ASP A 1 220 ? 7.313 6.746 -17.894 1.00 92.94 220 ASP A N 1
ATOM 1718 C CA . ASP A 1 220 ? 7.276 8.165 -18.223 1.00 92.94 220 ASP A CA 1
ATOM 1719 C C . ASP A 1 220 ? 7.038 8.992 -16.948 1.00 92.94 220 ASP A C 1
ATOM 1721 O O . ASP A 1 220 ? 6.243 8.604 -16.091 1.00 92.94 220 ASP A O 1
ATOM 1725 N N . ALA A 1 221 ? 7.738 10.119 -16.800 1.00 89.06 221 ALA A N 1
ATOM 1726 C CA . ALA A 1 221 ? 7.684 10.921 -15.578 1.00 89.06 221 ALA A CA 1
ATOM 1727 C C . ALA A 1 221 ? 6.289 11.513 -15.312 1.00 89.06 221 ALA A C 1
ATOM 1729 O O . ALA A 1 221 ? 5.870 11.567 -14.156 1.00 89.06 221 ALA A O 1
ATOM 1730 N N . GLU A 1 222 ? 5.554 11.899 -16.358 1.00 93.00 222 GLU A N 1
ATOM 1731 C CA . GLU A 1 222 ? 4.188 12.417 -16.225 1.00 93.00 222 GLU A CA 1
ATOM 1732 C C . GLU A 1 222 ? 3.225 11.301 -15.812 1.00 93.00 222 GLU A C 1
ATOM 1734 O O . GLU A 1 222 ? 2.345 11.516 -14.981 1.00 93.00 222 GLU A O 1
ATOM 1739 N N . LYS A 1 223 ? 3.434 10.075 -16.311 1.00 94.12 223 LYS A N 1
ATOM 1740 C CA . LYS A 1 223 ? 2.649 8.907 -15.881 1.00 94.12 223 LYS A CA 1
ATOM 1741 C C . LYS A 1 223 ? 2.918 8.531 -14.428 1.00 94.12 223 LYS A C 1
ATOM 1743 O O . LYS A 1 223 ? 1.975 8.262 -13.694 1.00 94.12 223 LYS A O 1
ATOM 1748 N N . VAL A 1 224 ? 4.179 8.576 -13.990 1.00 90.62 224 VAL A N 1
ATOM 1749 C CA . VAL A 1 224 ? 4.544 8.374 -12.575 1.00 90.62 224 VAL A CA 1
ATOM 1750 C C . VAL A 1 224 ? 3.869 9.419 -11.688 1.00 90.62 224 VAL A C 1
ATOM 1752 O O . VAL A 1 224 ? 3.338 9.077 -10.633 1.00 90.62 224 VAL A O 1
ATOM 1755 N N . LYS A 1 225 ? 3.849 10.686 -12.118 1.00 89.12 225 LYS A N 1
ATOM 1756 C CA . LYS A 1 225 ? 3.165 11.760 -11.392 1.00 89.12 225 LYS A CA 1
ATOM 1757 C C . LYS A 1 225 ? 1.658 11.507 -11.303 1.00 89.12 225 LYS A C 1
ATOM 1759 O O . LYS A 1 225 ? 1.116 11.536 -10.205 1.00 89.12 225 LYS A O 1
ATOM 1764 N N . ALA A 1 226 ? 1.009 11.182 -12.420 1.00 94.75 226 ALA A N 1
ATOM 1765 C CA . ALA A 1 226 ? -0.420 10.872 -12.455 1.00 94.75 226 ALA A CA 1
ATOM 1766 C C . ALA A 1 226 ? -0.783 9.644 -11.597 1.00 94.75 226 ALA A C 1
ATOM 1768 O O . ALA A 1 226 ? -1.820 9.633 -10.939 1.00 94.75 226 ALA A O 1
ATOM 1769 N N . PHE A 1 227 ? 0.082 8.626 -11.562 1.00 95.94 227 PHE A N 1
ATOM 1770 C CA . PHE A 1 227 ? -0.089 7.453 -10.704 1.00 95.94 227 PHE A CA 1
ATOM 1771 C C . PHE A 1 227 ? -0.086 7.835 -9.219 1.00 95.94 227 PHE A C 1
ATOM 1773 O O . PHE A 1 227 ? -0.995 7.460 -8.483 1.00 95.94 227 PHE A O 1
ATOM 1780 N N . ARG A 1 228 ? 0.887 8.650 -8.791 1.00 92.31 228 ARG A N 1
ATOM 1781 C CA . ARG A 1 228 ? 0.971 9.154 -7.409 1.00 92.31 228 ARG A CA 1
ATOM 1782 C C . ARG A 1 228 ? -0.212 10.043 -7.039 1.00 92.31 228 ARG A C 1
ATOM 1784 O O . ARG A 1 228 ? -0.759 9.890 -5.957 1.00 92.31 228 ARG A O 1
ATOM 1791 N N . GLU A 1 229 ? -0.635 10.917 -7.950 1.00 92.38 229 GLU A N 1
ATOM 1792 C CA . GLU A 1 229 ? -1.827 11.756 -7.770 1.00 92.38 229 GLU A CA 1
ATOM 1793 C C . GLU A 1 229 ? -3.121 10.937 -7.661 1.00 92.38 229 GLU A C 1
ATOM 1795 O O . GLU A 1 229 ? -4.076 11.390 -7.038 1.00 92.38 229 GLU A O 1
ATOM 1800 N N . SER A 1 230 ? -3.194 9.752 -8.277 1.00 95.69 230 SER A N 1
ATOM 1801 C CA . SER A 1 230 ? -4.353 8.865 -8.123 1.00 95.69 230 SER A CA 1
ATOM 1802 C C . SER A 1 230 ? -4.341 8.169 -6.760 1.00 95.69 230 SER A C 1
ATOM 1804 O O . SER A 1 230 ? -5.365 8.186 -6.081 1.00 95.69 230 SER A O 1
ATOM 1806 N N . LEU A 1 231 ? -3.183 7.655 -6.316 1.00 95.06 231 LEU A N 1
ATOM 1807 C CA . LEU A 1 231 ? -3.018 7.087 -4.968 1.00 95.06 231 LEU A CA 1
ATOM 1808 C C . LEU A 1 231 ? -3.376 8.108 -3.878 1.00 95.06 231 LEU A C 1
ATOM 1810 O O . LEU A 1 231 ? -4.164 7.824 -2.981 1.00 95.06 231 LEU A O 1
ATOM 1814 N N . SER A 1 232 ? -2.921 9.356 -4.026 1.00 90.88 232 SER A N 1
ATOM 1815 C CA . SER A 1 232 ? -3.149 10.392 -3.015 1.00 90.88 232 SER A CA 1
ATOM 1816 C C . SER A 1 232 ? -4.608 10.808 -2.816 1.00 90.88 232 SER A C 1
ATOM 1818 O O . SER A 1 232 ? -4.903 11.587 -1.917 1.00 90.88 232 SER A O 1
ATOM 1820 N N . LYS A 1 233 ? -5.534 10.343 -3.660 1.00 93.88 233 LYS A N 1
ATOM 1821 C CA . LYS A 1 233 ? -6.975 10.601 -3.510 1.00 93.88 233 LYS A CA 1
ATOM 1822 C C . LYS A 1 233 ? -7.691 9.532 -2.687 1.00 93.88 233 LYS A C 1
ATOM 1824 O O . LYS A 1 233 ? -8.882 9.686 -2.403 1.00 93.88 233 LYS A O 1
ATOM 1829 N N . LEU A 1 234 ? -7.017 8.426 -2.373 1.00 94.75 234 LEU A N 1
ATOM 1830 C CA . LEU A 1 234 ? -7.641 7.255 -1.758 1.00 94.75 234 LEU A CA 1
ATOM 1831 C C . LEU A 1 234 ? -7.781 7.389 -0.238 1.00 94.75 234 LEU A C 1
ATOM 1833 O O . LEU A 1 234 ? -8.646 6.740 0.349 1.00 94.75 234 LEU A O 1
ATOM 1837 N N . GLY A 1 235 ? -6.999 8.272 0.381 1.00 90.81 235 GLY A N 1
ATOM 1838 C CA . GLY A 1 235 ? -7.079 8.613 1.797 1.00 90.81 235 GLY A CA 1
ATOM 1839 C C . GLY A 1 235 ? -6.955 10.116 2.031 1.00 90.81 235 GLY A C 1
ATOM 1840 O O . GLY A 1 235 ? -6.639 10.879 1.124 1.00 90.81 235 GLY A O 1
ATOM 1841 N N . ASP A 1 236 ? -7.187 10.527 3.270 1.00 84.00 236 ASP A N 1
ATOM 1842 C CA . ASP A 1 236 ? -6.894 11.873 3.768 1.00 84.00 236 ASP A CA 1
ATOM 1843 C C . ASP A 1 236 ? -5.515 11.913 4.457 1.00 84.00 236 ASP A C 1
ATOM 1845 O O . ASP A 1 236 ? -4.856 12.951 4.512 1.00 84.00 236 ASP A O 1
ATOM 1849 N N . VAL A 1 237 ? -5.069 10.762 4.972 1.00 83.00 237 VAL A N 1
ATOM 1850 C CA . VAL A 1 237 ? -3.797 10.564 5.674 1.00 83.00 237 VAL A CA 1
ATOM 1851 C C . VAL A 1 237 ? -3.066 9.377 5.062 1.00 83.00 237 VAL A C 1
ATOM 1853 O O . VAL A 1 237 ? -3.683 8.343 4.810 1.00 83.00 237 VAL A O 1
ATOM 1856 N N . TYR A 1 238 ? -1.749 9.501 4.900 1.00 82.12 238 TYR A N 1
ATOM 1857 C CA . TYR A 1 238 ? -0.888 8.398 4.478 1.00 82.12 238 TYR A CA 1
ATOM 1858 C C . TYR A 1 238 ? -0.091 7.811 5.644 1.00 82.12 238 TYR A C 1
ATOM 1860 O O . TYR A 1 238 ? 0.602 8.537 6.362 1.00 82.12 238 TYR A O 1
ATOM 1868 N N . ILE A 1 239 ? -0.117 6.487 5.774 1.00 82.62 239 ILE A N 1
ATOM 1869 C CA . ILE A 1 239 ? 0.665 5.718 6.740 1.00 82.62 239 ILE A CA 1
ATOM 1870 C C . ILE A 1 239 ? 1.598 4.763 6.001 1.00 82.62 239 ILE A C 1
ATOM 1872 O O . ILE A 1 239 ? 1.188 4.027 5.109 1.00 82.62 239 ILE A O 1
ATOM 1876 N N . ASN A 1 240 ? 2.872 4.744 6.387 1.00 81.88 240 ASN A N 1
ATOM 1877 C CA . ASN A 1 240 ? 3.817 3.738 5.914 1.00 81.88 240 ASN A CA 1
ATOM 1878 C C . ASN A 1 240 ? 4.081 2.685 6.994 1.00 81.88 240 ASN A C 1
ATOM 1880 O O . ASN A 1 240 ? 4.699 2.980 8.012 1.00 81.88 240 ASN A O 1
ATOM 1884 N N . ASP A 1 241 ? 3.669 1.453 6.733 1.00 84.25 241 ASP A N 1
ATOM 1885 C CA . ASP A 1 241 ? 3.888 0.263 7.560 1.00 84.25 241 ASP A CA 1
ATOM 1886 C C . ASP A 1 241 ? 4.685 -0.816 6.780 1.00 84.25 241 ASP A C 1
ATOM 1888 O O . ASP A 1 241 ? 4.639 -2.014 7.056 1.00 84.25 241 ASP A O 1
ATOM 1892 N N . ALA A 1 242 ? 5.432 -0.404 5.744 1.00 80.94 242 ALA A N 1
ATOM 1893 C CA . ALA A 1 242 ? 6.195 -1.277 4.848 1.00 80.94 242 ALA A CA 1
ATOM 1894 C C . ALA A 1 242 ? 7.708 -1.008 4.921 1.00 80.94 242 ALA A C 1
ATOM 1896 O O . ALA A 1 242 ? 8.383 -0.818 3.898 1.00 80.94 242 ALA A O 1
ATOM 1897 N N . LEU A 1 243 ? 8.273 -1.047 6.134 1.00 67.25 243 LEU A N 1
ATOM 1898 C CA . LEU A 1 243 ? 9.697 -0.770 6.394 1.00 67.25 243 LEU A CA 1
ATOM 1899 C C . LEU A 1 243 ? 10.659 -1.618 5.549 1.00 67.25 243 LEU A C 1
ATOM 1901 O O . LEU A 1 243 ? 11.716 -1.140 5.144 1.00 67.25 243 LEU A O 1
ATOM 1905 N N . GLY A 1 244 ? 10.278 -2.845 5.185 1.00 63.53 244 GLY A N 1
ATOM 1906 C CA . GLY A 1 244 ? 11.076 -3.704 4.303 1.00 63.53 244 GLY A CA 1
ATOM 1907 C C . GLY A 1 244 ? 11.339 -3.113 2.911 1.00 63.53 244 GLY A C 1
ATOM 1908 O O . GLY A 1 244 ? 12.242 -3.568 2.210 1.00 63.53 244 GLY A O 1
ATOM 1909 N N . THR A 1 245 ? 10.592 -2.083 2.505 1.00 63.59 245 THR A N 1
ATOM 1910 C CA . THR A 1 245 ? 10.666 -1.482 1.167 1.00 63.59 245 THR A CA 1
ATOM 1911 C C . THR A 1 245 ? 11.160 -0.036 1.137 1.00 63.59 245 THR A C 1
ATOM 1913 O O . THR A 1 245 ? 11.493 0.442 0.058 1.00 63.59 245 THR A O 1
ATOM 1916 N N . VAL A 1 246 ? 11.335 0.630 2.286 1.00 68.62 246 VAL A N 1
ATOM 1917 C CA . VAL A 1 246 ? 11.665 2.076 2.375 1.00 68.62 246 VAL A CA 1
ATOM 1918 C C . VAL A 1 246 ? 12.992 2.476 1.727 1.00 68.62 246 VAL A C 1
ATOM 1920 O O . VAL A 1 246 ? 13.196 3.634 1.381 1.00 68.62 246 VAL A O 1
ATOM 1923 N N . HIS A 1 247 ? 13.895 1.517 1.514 1.00 63.03 247 HIS A N 1
ATOM 1924 C CA . HIS A 1 247 ? 15.147 1.725 0.784 1.00 63.03 247 HIS A CA 1
ATOM 1925 C C . HIS A 1 247 ? 14.939 1.975 -0.721 1.00 63.03 247 HIS A C 1
ATOM 1927 O O . HIS A 1 247 ? 15.901 2.258 -1.440 1.00 63.03 247 HIS A O 1
ATOM 1933 N N . ARG A 1 248 ? 13.707 1.830 -1.223 1.00 68.50 248 ARG A N 1
ATOM 1934 C CA . ARG A 1 248 ? 13.362 1.996 -2.633 1.00 68.50 248 ARG A CA 1
ATOM 1935 C C . ARG A 1 248 ? 12.589 3.297 -2.848 1.00 68.50 248 ARG A C 1
ATOM 1937 O O . ARG A 1 248 ? 11.609 3.535 -2.153 1.00 68.50 248 ARG A O 1
ATOM 1944 N N . PRO A 1 249 ? 12.956 4.116 -3.847 1.00 76.88 249 PRO A N 1
ATOM 1945 C CA . PRO A 1 249 ? 12.239 5.350 -4.162 1.00 76.88 249 PRO A CA 1
ATOM 1946 C C . PRO A 1 249 ? 11.003 5.069 -5.037 1.00 76.88 249 PRO A C 1
ATOM 1948 O O . PRO A 1 249 ? 10.860 5.647 -6.114 1.00 76.88 249 PRO A O 1
ATOM 1951 N N . HIS A 1 250 ? 10.160 4.121 -4.623 1.00 82.81 250 HIS A N 1
ATOM 1952 C CA . HIS A 1 250 ? 8.945 3.753 -5.354 1.00 82.81 250 HIS A CA 1
ATOM 1953 C C . HIS A 1 250 ? 7.807 4.729 -5.064 1.00 82.81 250 HIS A C 1
ATOM 1955 O O . HIS A 1 250 ? 7.796 5.377 -4.019 1.00 82.81 250 HIS A O 1
ATOM 1961 N N . SER A 1 251 ? 6.844 4.820 -5.978 1.00 87.12 251 SER A N 1
ATOM 1962 C CA . SER A 1 251 ? 5.739 5.779 -5.891 1.00 87.12 251 SER A CA 1
ATOM 1963 C C . SER A 1 251 ? 4.933 5.659 -4.596 1.00 87.12 251 SER A C 1
ATOM 1965 O O . SER A 1 251 ? 4.760 6.666 -3.910 1.00 87.12 251 SER A O 1
ATOM 1967 N N . SER A 1 252 ? 4.543 4.444 -4.204 1.00 89.94 252 SER A N 1
ATOM 1968 C CA . SER A 1 252 ? 3.741 4.199 -2.998 1.00 89.94 252 SER A CA 1
ATOM 1969 C C . SER A 1 252 ? 4.434 4.526 -1.673 1.00 89.94 252 SER A C 1
ATOM 1971 O O . SER A 1 252 ? 3.763 4.622 -0.655 1.00 89.94 252 SER A O 1
ATOM 1973 N N . LEU A 1 253 ? 5.762 4.696 -1.657 1.00 81.50 253 LEU A N 1
ATOM 1974 C CA . LEU A 1 253 ? 6.524 4.908 -0.419 1.00 81.50 253 LEU A CA 1
ATOM 1975 C C . LEU A 1 253 ? 6.717 6.376 -0.054 1.00 81.50 253 LEU A C 1
ATOM 1977 O O . LEU A 1 253 ? 7.032 6.685 1.097 1.00 81.50 253 LEU A O 1
ATOM 1981 N N . LEU A 1 254 ? 6.569 7.275 -1.026 1.00 76.25 254 LEU A N 1
ATOM 1982 C CA . LEU A 1 254 ? 6.881 8.693 -0.849 1.00 76.25 254 LEU A CA 1
ATOM 1983 C C . LEU A 1 254 ? 5.725 9.478 -0.209 1.00 76.25 254 LEU A C 1
ATOM 1985 O O . LEU A 1 254 ? 5.954 10.571 0.320 1.00 76.25 254 LEU A O 1
ATOM 1989 N N . GLY A 1 255 ? 4.500 8.937 -0.259 1.00 70.56 255 GLY A N 1
ATOM 1990 C CA . GLY A 1 255 ? 3.288 9.618 0.209 1.00 70.56 255 GLY A CA 1
ATOM 1991 C C . GLY A 1 255 ? 3.086 10.981 -0.465 1.00 70.56 255 GLY A C 1
ATOM 1992 O O . GLY A 1 255 ? 2.661 11.940 0.177 1.00 70.56 255 GLY A O 1
ATOM 1993 N N . GLU A 1 256 ? 3.499 11.127 -1.727 1.00 76.38 256 GLU A N 1
ATOM 1994 C CA . GLU A 1 256 ? 3.351 12.391 -2.455 1.00 76.38 256 GLU A CA 1
ATOM 1995 C C . GLU A 1 256 ? 1.865 12.735 -2.616 1.00 76.38 256 GLU A C 1
ATOM 1997 O O . GLU A 1 256 ? 1.080 11.881 -3.005 1.00 76.38 256 GLU A O 1
ATOM 2002 N N . GLY A 1 257 ? 1.491 13.983 -2.319 1.00 74.25 257 GLY A N 1
ATOM 2003 C CA . GLY A 1 257 ? 0.102 14.456 -2.382 1.00 74.25 257 GLY A CA 1
ATOM 2004 C C . GLY A 1 257 ? -0.629 14.493 -1.035 1.00 74.25 257 GLY A C 1
ATOM 2005 O O . GLY A 1 257 ? -1.663 15.146 -0.945 1.00 74.25 257 GLY A O 1
ATOM 2006 N N . PHE A 1 258 ? -0.071 13.887 0.017 1.00 70.44 258 PHE A N 1
ATOM 2007 C CA . PHE A 1 258 ? -0.627 13.953 1.369 1.00 70.44 258 PHE A CA 1
ATOM 2008 C C . PHE A 1 258 ? -0.025 15.090 2.194 1.00 70.44 258 PHE A C 1
ATOM 2010 O O . PHE A 1 258 ? 1.201 15.212 2.303 1.00 70.44 258 PHE A O 1
ATOM 2017 N N . GLU A 1 259 ? -0.901 15.866 2.832 1.00 70.38 259 GLU A N 1
ATOM 2018 C CA . GLU A 1 259 ? -0.538 16.826 3.879 1.00 70.38 259 GLU A CA 1
ATOM 2019 C C . GLU A 1 259 ? -0.026 16.056 5.105 1.00 70.38 259 GLU A C 1
ATOM 2021 O O . GLU A 1 259 ? 1.154 16.111 5.454 1.00 70.38 259 GLU A O 1
ATOM 2026 N N . LYS A 1 260 ? -0.866 15.181 5.666 1.00 70.69 260 LYS A N 1
ATOM 2027 C CA . LYS A 1 260 ? -0.497 14.353 6.814 1.00 70.69 260 LYS A CA 1
ATOM 2028 C C . LYS A 1 260 ? 0.090 13.013 6.387 1.00 70.69 260 LYS A C 1
ATOM 2030 O O . LYS A 1 260 ? -0.545 12.215 5.695 1.00 70.69 260 LYS A O 1
ATOM 2035 N N . ARG A 1 261 ? 1.308 12.750 6.856 1.00 71.62 261 ARG A N 1
ATOM 2036 C CA . ARG A 1 261 ? 2.030 11.492 6.663 1.00 71.62 261 ARG A CA 1
ATOM 2037 C C . ARG A 1 261 ? 2.549 10.996 8.000 1.00 71.62 261 ARG A C 1
ATOM 2039 O O . ARG A 1 261 ? 3.088 11.773 8.783 1.00 71.62 261 ARG A O 1
ATOM 2046 N N . ALA A 1 262 ? 2.438 9.701 8.236 1.00 68.56 262 ALA A N 1
ATOM 2047 C CA . ALA A 1 262 ? 3.085 9.056 9.361 1.00 68.56 262 ALA A CA 1
ATOM 2048 C C . ALA A 1 262 ? 3.592 7.669 8.964 1.00 68.56 262 ALA A C 1
ATOM 2050 O O . ALA A 1 262 ? 3.471 7.211 7.828 1.00 68.56 262 ALA A O 1
ATOM 2051 N N . VAL A 1 263 ? 4.261 7.027 9.902 1.00 67.06 263 VAL A N 1
ATOM 2052 C CA . VAL A 1 263 ? 4.828 5.694 9.744 1.00 67.06 263 VAL A CA 1
ATOM 2053 C C . VAL A 1 263 ? 4.375 4.929 10.967 1.00 67.06 263 VAL A C 1
ATOM 2055 O O . VAL A 1 263 ? 4.479 5.437 12.087 1.00 67.06 263 VAL A O 1
ATOM 2058 N N . PHE A 1 264 ? 3.863 3.727 10.756 1.00 65.75 264 PHE A N 1
ATOM 2059 C CA . PHE A 1 264 ? 3.453 2.906 11.874 1.00 65.75 264 PHE A CA 1
ATOM 2060 C C . PHE A 1 264 ? 4.681 2.193 12.465 1.00 65.75 264 PHE A C 1
ATOM 2062 O O . PHE A 1 264 ? 5.499 1.641 11.720 1.00 65.75 264 PHE A O 1
ATOM 2069 N N . PRO A 1 265 ? 4.872 2.212 13.795 1.00 55.34 265 PRO A N 1
ATOM 2070 C CA . PRO A 1 265 ? 5.989 1.518 14.414 1.00 55.34 265 PRO A CA 1
ATOM 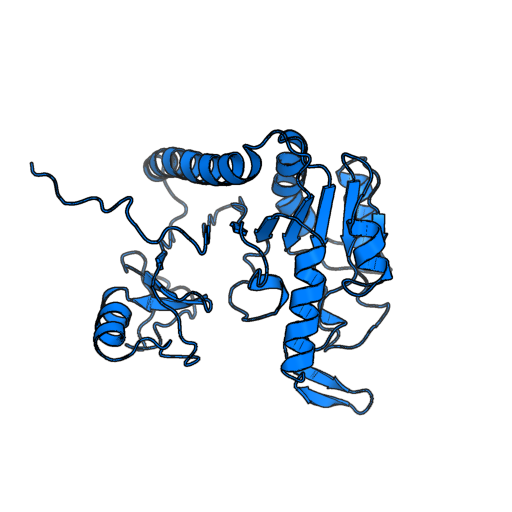2071 C C . PRO A 1 265 ? 5.754 0.001 14.362 1.00 55.34 265 PRO A C 1
ATOM 2073 O O . PRO A 1 265 ? 5.069 -0.565 15.214 1.00 55.34 265 PRO A O 1
ATOM 2076 N N . LEU A 1 266 ? 6.357 -0.684 13.386 1.00 45.72 266 LEU A N 1
ATOM 2077 C CA . LEU A 1 266 ? 6.367 -2.148 13.355 1.00 45.72 266 LEU A CA 1
ATOM 2078 C C . LEU A 1 266 ? 7.080 -2.699 14.596 1.00 45.72 266 LEU A C 1
ATOM 2080 O O . LEU A 1 266 ? 8.280 -2.491 14.801 1.00 45.72 266 LEU A O 1
ATOM 2084 N N . LYS A 1 267 ? 6.365 -3.496 15.393 1.00 43.97 267 LYS A N 1
ATOM 2085 C CA . LYS A 1 267 ? 6.972 -4.365 16.408 1.00 43.97 267 LYS A CA 1
ATOM 2086 C C . LYS A 1 267 ? 7.480 -5.639 15.732 1.00 43.97 267 LYS A C 1
ATOM 2088 O O . LYS A 1 267 ? 6.810 -6.668 15.750 1.00 43.97 267 LYS A O 1
ATOM 2093 N N . PHE A 1 268 ? 8.672 -5.605 15.138 1.00 33.69 268 PHE A N 1
ATOM 2094 C CA . PHE A 1 268 ? 9.344 -6.845 14.742 1.00 33.69 268 PHE A CA 1
ATOM 2095 C C . PHE A 1 268 ? 10.020 -7.477 15.965 1.00 33.69 268 PHE A C 1
ATOM 2097 O O . PHE A 1 268 ? 10.603 -6.774 16.789 1.00 33.69 268 PHE A O 1
ATOM 2104 N N . LYS A 1 269 ? 9.928 -8.808 16.104 1.00 29.55 269 LYS A N 1
ATOM 2105 C CA . LYS A 1 269 ? 10.590 -9.591 17.166 1.00 29.55 269 LYS A CA 1
ATOM 2106 C C . LYS A 1 269 ? 12.112 -9.340 17.156 1.00 29.55 269 LYS A C 1
ATOM 2108 O O . LYS A 1 269 ? 12.826 -10.046 16.454 1.00 29.55 269 LYS A O 1
ATOM 2113 N N . GLY A 1 270 ? 12.566 -8.343 17.914 1.00 31.39 270 GLY A N 1
ATOM 2114 C CA . GLY A 1 270 ? 13.978 -8.012 18.152 1.00 31.39 270 GLY A CA 1
ATOM 2115 C C . GLY A 1 270 ? 14.591 -6.900 17.284 1.00 31.39 270 GLY A C 1
ATOM 2116 O O . GLY A 1 270 ? 15.746 -6.541 17.461 1.00 31.39 270 GLY A O 1
ATOM 2117 N N . LEU A 1 271 ? 13.839 -6.301 16.354 1.00 29.14 271 LEU A N 1
ATOM 2118 C CA . LEU A 1 271 ? 14.268 -5.081 15.657 1.00 29.14 271 LEU A CA 1
ATOM 2119 C C . LEU A 1 271 ? 13.119 -4.079 15.642 1.00 29.14 271 LEU A C 1
ATOM 2121 O O . LEU A 1 271 ? 12.054 -4.341 15.079 1.00 29.14 271 LEU A O 1
ATOM 2125 N N . ARG A 1 272 ? 13.349 -2.921 16.263 1.00 35.81 272 ARG A N 1
ATOM 2126 C CA . ARG A 1 272 ? 12.418 -1.791 16.292 1.00 35.81 272 ARG A CA 1
ATOM 2127 C C . ARG A 1 272 ? 13.012 -0.679 15.441 1.00 35.81 272 ARG A C 1
ATOM 2129 O O . ARG A 1 272 ? 13.919 0.018 15.875 1.00 35.81 272 ARG A O 1
ATOM 2136 N N . MET A 1 273 ? 12.534 -0.545 14.209 1.00 30.98 273 MET A N 1
ATOM 2137 C CA . MET A 1 273 ? 12.919 0.560 13.334 1.00 30.98 273 MET A CA 1
ATOM 2138 C C . MET A 1 273 ? 11.799 1.595 13.329 1.00 30.98 273 MET A C 1
ATOM 2140 O O . MET A 1 273 ? 10.681 1.297 12.916 1.00 30.98 273 MET A O 1
ATOM 2144 N N . THR A 1 274 ? 12.112 2.806 13.778 1.00 32.34 274 THR A N 1
ATOM 2145 C CA . THR A 1 274 ? 11.176 3.928 13.807 1.00 32.34 274 THR A CA 1
ATOM 2146 C C . THR A 1 274 ? 11.610 4.976 12.793 1.00 32.34 274 THR A C 1
ATOM 2148 O O . THR A 1 274 ? 12.716 5.502 12.859 1.00 32.34 274 THR A O 1
ATOM 2151 N N . PHE A 1 275 ? 10.702 5.345 11.901 1.00 30.94 275 PHE A N 1
ATOM 2152 C CA . PHE A 1 275 ? 10.740 6.617 11.182 1.00 30.94 275 PHE A CA 1
ATOM 2153 C C . PHE A 1 275 ? 9.412 7.307 11.476 1.00 30.94 275 PHE A C 1
ATOM 2155 O O . PHE A 1 275 ? 8.448 6.591 11.635 1.00 30.94 275 PHE A O 1
ATOM 2162 N N . VAL A 1 276 ? 9.325 8.634 11.552 1.00 30.19 276 VAL A N 1
ATOM 2163 C CA . VAL A 1 276 ? 8.064 9.391 11.413 1.00 30.19 276 VAL A CA 1
ATOM 2164 C C . VAL A 1 276 ? 8.387 10.636 10.601 1.00 30.19 276 VAL A C 1
ATOM 2166 O O . VAL A 1 276 ? 9.416 11.282 10.801 1.00 30.19 276 VAL A O 1
ATOM 2169 N N . THR A 1 277 ? 7.543 10.943 9.619 1.00 31.86 277 THR A N 1
ATOM 2170 C CA . THR A 1 277 ? 7.649 12.162 8.814 1.00 31.86 277 THR A CA 1
ATOM 2171 C C . THR A 1 277 ? 6.284 12.832 8.757 1.00 31.86 277 THR A C 1
ATOM 2173 O O . THR A 1 277 ? 5.569 12.637 7.786 1.00 31.86 277 THR A O 1
ATOM 2176 N N . VAL A 1 278 ? 5.952 13.657 9.754 1.00 28.84 278 VAL A N 1
ATOM 2177 C CA . VAL A 1 278 ? 4.884 14.661 9.614 1.00 28.84 278 VAL A CA 1
ATOM 2178 C C . VAL A 1 278 ? 5.419 15.779 8.712 1.00 28.84 278 VAL A C 1
ATOM 2180 O O . VAL A 1 278 ? 6.548 16.252 8.908 1.00 28.84 278 VAL A O 1
ATOM 2183 N N . CYS A 1 279 ? 4.679 16.154 7.672 1.00 28.89 279 CYS A N 1
ATOM 2184 C CA . CYS A 1 279 ? 5.057 17.192 6.713 1.00 28.89 279 CYS A CA 1
ATOM 2185 C C . CYS A 1 279 ? 3.901 18.180 6.534 1.00 28.89 279 CYS A C 1
ATOM 2187 O O . CYS A 1 279 ? 3.201 18.095 5.534 1.00 28.89 279 CYS A O 1
ATOM 2189 N N . ASP A 1 280 ? 3.761 19.152 7.431 1.00 26.39 280 ASP A N 1
ATOM 2190 C CA . ASP A 1 280 ? 2.891 20.296 7.149 1.00 26.39 280 ASP A CA 1
ATOM 2191 C C . ASP A 1 280 ? 3.661 21.356 6.345 1.00 26.39 280 ASP A C 1
ATOM 2193 O O . ASP A 1 280 ? 4.731 21.831 6.739 1.00 26.39 280 ASP A O 1
ATOM 2197 N N . ASP A 1 281 ? 3.116 21.697 5.176 1.00 30.53 281 ASP A N 1
ATOM 2198 C CA . ASP A 1 281 ? 3.719 22.571 4.159 1.00 30.53 281 ASP A CA 1
ATOM 2199 C C . ASP A 1 281 ? 3.566 24.081 4.464 1.00 30.53 281 ASP A C 1
ATOM 2201 O O . ASP A 1 281 ? 3.976 24.921 3.660 1.00 30.53 281 ASP A O 1
ATOM 2205 N N . SER A 1 282 ? 3.014 24.469 5.622 1.00 25.11 282 SER A N 1
ATOM 2206 C CA . SER A 1 282 ? 2.602 25.864 5.872 1.00 25.11 282 SER A CA 1
ATOM 2207 C C . SER A 1 282 ? 3.058 26.520 7.180 1.00 25.11 282 SER A C 1
ATOM 2209 O O . SER A 1 282 ? 2.732 27.684 7.398 1.00 25.11 282 SER A O 1
ATOM 2211 N N . SER A 1 283 ? 3.867 25.874 8.019 1.00 25.31 283 SER A N 1
ATOM 2212 C CA . SER A 1 283 ? 4.367 26.492 9.263 1.00 25.31 283 SER A CA 1
ATOM 2213 C C . SER A 1 283 ? 5.808 26.083 9.553 1.00 25.31 283 SER A C 1
ATOM 2215 O O . SER A 1 283 ? 6.099 25.238 10.394 1.00 25.31 283 SER A O 1
ATOM 2217 N N . VAL A 1 284 ? 6.740 26.691 8.819 1.00 30.92 284 VAL A N 1
ATOM 2218 C CA . VAL A 1 284 ? 8.185 26.528 9.030 1.00 30.92 284 VAL A CA 1
ATOM 2219 C C . VAL A 1 284 ? 8.654 27.503 10.115 1.00 30.92 284 VAL A C 1
ATOM 2221 O O . VAL A 1 284 ? 9.453 28.382 9.827 1.00 30.92 284 VAL A O 1
ATOM 2224 N N . GLU A 1 285 ? 8.163 27.369 11.349 1.00 23.50 285 GLU A N 1
ATOM 2225 C CA . GLU A 1 285 ? 8.781 27.971 12.541 1.00 23.50 285 GLU A CA 1
ATOM 2226 C C . GLU A 1 285 ? 8.587 27.073 13.781 1.00 23.50 285 GLU A C 1
ATOM 2228 O O . GLU A 1 285 ? 7.473 26.844 14.229 1.00 23.50 285 GLU A O 1
ATOM 2233 N N . GLN A 1 286 ? 9.732 26.614 14.308 1.00 24.81 286 GLN A N 1
ATOM 2234 C CA . GLN A 1 286 ? 10.061 26.258 15.701 1.00 24.81 286 GLN A CA 1
ATOM 2235 C C . GLN A 1 286 ? 9.376 25.078 16.433 1.00 24.81 286 GLN A C 1
ATOM 2237 O O . GLN A 1 286 ? 8.179 25.057 16.683 1.00 24.81 286 GLN A O 1
ATOM 2242 N N . GLY A 1 287 ? 10.240 24.180 16.938 1.00 21.91 287 GLY A N 1
ATOM 2243 C CA . GLY A 1 287 ? 10.007 23.253 18.058 1.00 21.91 287 GLY A CA 1
ATOM 2244 C C . GLY A 1 287 ? 10.476 21.826 17.732 1.00 21.91 287 GLY A C 1
ATOM 2245 O O . GLY A 1 287 ? 9.899 21.189 16.869 1.00 21.91 287 GLY A O 1
ATOM 2246 N N . LEU A 1 288 ? 11.523 21.228 18.307 1.00 23.67 288 LEU A N 1
ATOM 2247 C CA . LEU A 1 288 ? 12.368 21.560 19.452 1.00 23.67 288 LEU A CA 1
ATOM 2248 C C . LEU A 1 288 ? 13.829 21.210 19.127 1.00 23.67 288 LEU A C 1
ATOM 2250 O O . LEU A 1 288 ? 14.173 20.055 18.867 1.00 23.67 288 LEU A O 1
ATOM 2254 N N . CYS A 1 289 ? 14.691 22.223 19.202 1.00 21.48 289 CYS A N 1
ATOM 2255 C CA . CYS A 1 289 ? 16.043 22.043 19.707 1.00 21.48 289 CYS A CA 1
ATOM 2256 C C . CYS A 1 289 ? 15.927 21.584 21.166 1.00 21.48 289 CYS A C 1
ATOM 2258 O O . CYS A 1 289 ? 15.182 22.192 21.930 1.00 21.48 289 CYS A O 1
ATOM 2260 N N . LEU A 1 290 ? 16.677 20.564 21.569 1.00 22.95 290 LEU A N 1
ATOM 2261 C CA . LEU A 1 290 ? 17.197 20.563 22.930 1.00 22.95 290 LEU A CA 1
ATOM 2262 C C . LEU A 1 290 ? 18.563 21.234 22.833 1.00 22.95 290 LEU A C 1
ATOM 2264 O O . LEU A 1 290 ? 19.521 20.645 22.332 1.00 22.95 290 LEU A O 1
ATOM 2268 N N . GLU A 1 291 ? 18.581 22.517 23.190 1.00 22.59 291 GLU A N 1
ATOM 2269 C CA . GLU A 1 291 ? 19.794 23.196 23.623 1.00 22.59 291 GLU A CA 1
ATOM 2270 C C . GLU A 1 291 ? 20.318 22.493 24.881 1.00 22.59 291 GLU A C 1
ATOM 2272 O O . GLU A 1 291 ? 19.552 21.960 25.688 1.00 22.59 291 GLU A O 1
ATOM 2277 N N . GLU A 1 292 ? 21.640 22.462 25.003 1.00 29.98 292 GLU A N 1
ATOM 2278 C CA . GLU A 1 292 ? 22.331 22.155 26.246 1.00 29.98 292 GLU A CA 1
ATOM 2279 C C . GLU A 1 292 ? 21.812 23.090 27.347 1.00 29.98 292 GLU A C 1
ATOM 2281 O O . GLU A 1 292 ? 21.973 24.304 27.247 1.00 29.98 292 GLU A O 1
ATOM 2286 N N . GLU A 1 293 ? 21.256 22.542 28.427 1.00 26.03 293 GLU A N 1
ATOM 2287 C CA . GLU A 1 293 ? 21.274 23.233 29.713 1.00 26.03 293 GLU A CA 1
ATOM 2288 C C . GLU A 1 293 ? 22.099 22.421 30.708 1.00 26.03 293 GLU A C 1
ATOM 2290 O O . GLU A 1 293 ? 21.963 21.207 30.863 1.00 26.03 293 GLU A O 1
ATOM 2295 N N . GLN A 1 294 ? 23.032 23.161 31.291 1.00 28.78 294 GLN A N 1
ATOM 2296 C CA . GLN A 1 294 ? 24.141 22.778 32.146 1.00 28.78 294 GLN A CA 1
ATOM 2297 C C . GLN A 1 294 ? 23.692 21.971 33.367 1.00 28.78 294 GLN A C 1
ATOM 2299 O O . GLN A 1 294 ? 22.736 22.370 34.023 1.00 28.78 294 GLN A O 1
ATOM 2304 N N . PHE A 1 295 ? 24.441 20.919 33.707 1.00 29.06 295 PHE A N 1
ATOM 2305 C CA . PHE A 1 295 ? 25.120 20.734 35.000 1.00 29.06 295 PHE A CA 1
ATOM 2306 C C . PHE A 1 295 ? 26.188 19.642 34.875 1.00 29.06 295 PHE A C 1
ATOM 2308 O O . PHE A 1 295 ? 25.885 18.579 34.291 1.00 29.06 295 PHE A O 1
#